Protein AF-A0A7X9H931-F1 (afdb_monomer_lite)

Foldseek 3Di:
DVVVVVVVVVVLLVVLVQLVVQVVVLVVPDPPADFPDWDQFASSQWIWTAGPPQQKIWIDGRNFIDIDHLLFWAKKFKAWPNDTQDIAGAPPPPVHPPPPGDCPDPDDPPPPDDPDDDPPQPFTAFIKMWTAGHPDLPRIDIDTRDGCCVRNPDNGTHGPPDPNVVRSNVSNVVVRVVSNVSSVVSNVVVVVVVVPDDDDDDDLVVVLVVLVVCVVVVVDPPVRSVVVNVVSVVVPPPDDDDDDDDDPDDPDDPVLVVLVVCCVPVNLVVSLVVQCVNVVDDSVSSNVSSVVSD

Structure (mmCIF, N/CA/C/O backbone):
data_AF-A0A7X9H931-F1
#
_entry.id   AF-A0A7X9H931-F1
#
loop_
_atom_site.group_PDB
_atom_site.id
_atom_site.type_symbol
_atom_site.label_atom_id
_atom_site.label_alt_id
_atom_site.label_comp_id
_atom_site.label_asym_id
_atom_site.label_entity_id
_atom_site.label_seq_id
_atom_site.pdbx_PDB_ins_code
_atom_site.Cartn_x
_atom_site.Cartn_y
_atom_site.Cartn_z
_atom_site.occupancy
_atom_site.B_iso_or_equiv
_atom_site.auth_seq_id
_atom_site.auth_comp_id
_atom_site.auth_asym_id
_atom_site.auth_atom_id
_atom_site.pdbx_PDB_model_num
ATOM 1 N N . MET A 1 1 ? 27.235 -4.192 -27.297 1.00 61.81 1 MET A N 1
ATOM 2 C CA . MET A 1 1 ? 26.753 -3.794 -25.953 1.00 61.81 1 MET A CA 1
ATOM 3 C C . MET A 1 1 ? 25.833 -2.573 -26.006 1.00 61.81 1 MET A C 1
ATOM 5 O O . MET A 1 1 ? 24.708 -2.683 -25.549 1.00 61.81 1 MET A O 1
ATOM 9 N N . VAL A 1 2 ? 26.238 -1.461 -26.635 1.00 60.84 2 VAL A N 1
ATOM 10 C CA . VAL A 1 2 ? 25.425 -0.223 -26.725 1.00 60.84 2 VAL A CA 1
ATOM 11 C C . VAL A 1 2 ? 24.056 -0.435 -27.395 1.00 60.84 2 VAL A C 1
ATOM 13 O O . VAL A 1 2 ? 23.046 -0.007 -26.853 1.00 60.84 2 VAL A O 1
ATOM 16 N N . ILE A 1 3 ? 23.990 -1.181 -28.505 1.00 56.72 3 ILE A N 1
ATOM 17 C CA . ILE A 1 3 ? 22.720 -1.479 -29.202 1.00 56.72 3 ILE A CA 1
ATOM 18 C C . ILE A 1 3 ? 21.747 -2.274 -28.309 1.00 56.72 3 ILE A C 1
ATOM 20 O O . ILE A 1 3 ? 20.559 -1.979 -28.283 1.00 56.72 3 ILE A O 1
ATOM 24 N N . ALA A 1 4 ? 22.243 -3.237 -27.524 1.00 55.12 4 ALA A N 1
ATOM 25 C CA . ALA A 1 4 ? 21.410 -4.030 -26.616 1.00 55.12 4 ALA A CA 1
ATOM 26 C C . ALA A 1 4 ? 20.847 -3.189 -25.453 1.00 55.12 4 ALA A C 1
ATOM 28 O O . ALA A 1 4 ? 19.701 -3.384 -25.050 1.00 55.12 4 ALA A O 1
ATOM 29 N N . ILE A 1 5 ? 21.620 -2.212 -24.963 1.00 61.03 5 ILE A N 1
ATOM 30 C CA . ILE A 1 5 ? 21.163 -1.254 -23.946 1.00 61.03 5 ILE A CA 1
ATOM 31 C C . ILE A 1 5 ? 20.080 -0.344 -24.539 1.00 61.03 5 ILE A C 1
ATOM 33 O O . ILE A 1 5 ? 19.021 -0.195 -23.938 1.00 61.03 5 ILE A O 1
ATOM 37 N N . ILE A 1 6 ? 20.292 0.185 -25.749 1.00 56.94 6 ILE A N 1
ATOM 38 C CA . ILE A 1 6 ? 19.315 1.038 -26.445 1.00 56.94 6 ILE A CA 1
ATOM 39 C C . ILE A 1 6 ? 17.992 0.290 -26.678 1.00 56.94 6 ILE A C 1
ATOM 41 O O . ILE A 1 6 ? 16.929 0.827 -26.380 1.00 56.94 6 ILE A O 1
ATOM 45 N N . LEU A 1 7 ? 18.039 -0.964 -27.141 1.00 52.44 7 LEU A N 1
ATOM 46 C CA . LEU A 1 7 ? 16.833 -1.780 -27.341 1.00 52.44 7 LEU A CA 1
ATOM 47 C C . LEU A 1 7 ? 16.083 -2.051 -26.026 1.00 52.44 7 LEU A C 1
ATOM 49 O O . LEU A 1 7 ? 14.854 -2.000 -25.999 1.00 52.44 7 LEU A O 1
ATOM 53 N N . THR A 1 8 ? 16.810 -2.290 -24.930 1.00 61.81 8 THR A N 1
ATOM 54 C CA . THR A 1 8 ? 16.211 -2.486 -23.596 1.00 61.81 8 THR A CA 1
ATOM 55 C C . THR A 1 8 ? 15.512 -1.220 -23.099 1.00 61.81 8 THR A C 1
ATOM 57 O O . THR A 1 8 ? 14.385 -1.296 -22.611 1.00 61.81 8 THR A O 1
ATOM 60 N N . VAL A 1 9 ? 16.143 -0.053 -23.271 1.00 64.94 9 VAL A N 1
ATOM 61 C CA . VAL A 1 9 ? 15.562 1.245 -22.890 1.00 64.94 9 VAL A CA 1
ATOM 62 C C . VAL A 1 9 ? 14.284 1.522 -23.688 1.00 64.94 9 VAL A C 1
ATOM 64 O O . VAL A 1 9 ? 13.239 1.770 -23.090 1.00 64.94 9 VAL A O 1
ATOM 67 N N . ILE A 1 10 ? 14.319 1.356 -25.017 1.00 66.75 10 ILE A N 1
ATOM 68 C CA . ILE A 1 10 ? 13.147 1.554 -25.889 1.00 66.75 10 ILE A CA 1
ATOM 69 C C . ILE A 1 10 ? 11.991 0.618 -25.496 1.00 66.75 10 ILE A C 1
ATOM 71 O O . ILE A 1 10 ? 10.830 1.033 -25.469 1.00 66.75 10 ILE A O 1
ATOM 75 N N . SER A 1 11 ? 12.284 -0.644 -25.159 1.00 71.38 11 SER A N 1
ATOM 76 C CA . SER A 1 11 ? 11.247 -1.585 -24.724 1.00 71.38 11 SER A CA 1
ATOM 77 C C . SER A 1 11 ? 10.601 -1.183 -23.395 1.00 71.38 11 SER A C 1
ATOM 79 O O . SER A 1 11 ? 9.406 -1.433 -23.220 1.00 71.38 11 SER A O 1
ATOM 81 N N . ASN A 1 12 ? 11.358 -0.604 -22.461 1.00 73.06 12 ASN A N 1
ATOM 82 C CA . ASN A 1 12 ? 10.834 -0.182 -21.162 1.00 73.06 12 ASN A CA 1
ATOM 83 C C . ASN A 1 12 ? 9.959 1.071 -21.279 1.00 73.06 12 ASN A C 1
ATOM 85 O O . ASN A 1 12 ? 8.885 1.110 -20.672 1.00 73.06 12 ASN A O 1
ATOM 89 N N . ASP A 1 13 ? 10.352 2.033 -22.118 1.00 80.06 13 ASP A N 1
ATOM 90 C CA . ASP A 1 13 ? 9.552 3.232 -22.396 1.00 80.06 13 ASP A CA 1
ATOM 91 C C . ASP A 1 13 ? 8.224 2.880 -23.072 1.00 80.06 13 ASP A C 1
ATOM 93 O O . ASP A 1 13 ? 7.167 3.369 -22.664 1.00 80.06 13 ASP A O 1
ATOM 97 N N . LYS A 1 14 ? 8.243 1.952 -24.040 1.00 81.06 14 LYS A N 1
ATOM 98 C CA . LYS A 1 14 ? 7.011 1.458 -24.672 1.00 81.06 14 LYS A CA 1
ATOM 99 C C . LYS A 1 14 ? 6.067 0.830 -23.642 1.00 81.06 14 LYS A C 1
ATOM 101 O O . LYS A 1 14 ? 4.906 1.219 -23.560 1.00 81.06 14 LYS A O 1
ATOM 106 N N . LYS A 1 15 ? 6.578 -0.076 -22.798 1.00 82.00 15 LYS A N 1
ATOM 107 C CA . LYS A 1 15 ? 5.789 -0.708 -21.726 1.00 82.00 15 LYS A CA 1
ATOM 108 C C . LYS A 1 15 ? 5.259 0.312 -20.723 1.00 82.00 15 LYS A C 1
ATOM 110 O O . LYS A 1 15 ? 4.185 0.124 -20.163 1.00 82.00 15 LYS A O 1
ATOM 115 N N . LYS A 1 16 ? 6.024 1.363 -20.411 1.00 84.81 16 LYS A N 1
ATOM 116 C CA . LYS A 1 16 ? 5.590 2.454 -19.520 1.00 84.81 16 LYS A CA 1
ATOM 117 C C . LYS A 1 16 ? 4.401 3.211 -20.095 1.00 84.81 16 LYS A C 1
ATOM 119 O O . LYS A 1 16 ? 3.443 3.447 -19.363 1.00 84.81 16 LYS A O 1
ATOM 124 N N . LYS A 1 17 ? 4.438 3.505 -21.393 1.00 85.88 17 LYS A N 1
ATOM 125 C CA . LYS A 1 17 ? 3.336 4.155 -22.100 1.00 85.88 17 LYS A CA 1
ATOM 126 C C . LYS A 1 17 ? 2.085 3.273 -22.163 1.00 85.88 17 LYS A C 1
ATOM 128 O O . LYS A 1 17 ? 1.010 3.732 -21.806 1.00 85.88 17 LYS A O 1
ATOM 133 N N . GLU A 1 18 ? 2.235 1.993 -22.512 1.00 85.88 18 GLU A N 1
ATOM 134 C CA . GLU A 1 18 ? 1.119 1.028 -22.543 1.00 85.88 18 GLU A CA 1
ATOM 135 C C . GLU A 1 18 ? 0.416 0.923 -21.174 1.00 85.88 18 GLU A C 1
ATOM 137 O O . GLU A 1 18 ? -0.810 0.877 -21.093 1.00 85.88 18 GLU A O 1
ATOM 142 N N . ARG A 1 19 ? 1.181 0.939 -20.073 1.00 86.56 19 ARG A N 1
ATOM 143 C CA . ARG A 1 19 ? 0.620 0.934 -18.711 1.00 86.56 19 ARG A CA 1
ATOM 144 C C . ARG A 1 19 ? -0.103 2.229 -18.361 1.00 86.56 19 ARG A C 1
ATOM 146 O O . ARG A 1 19 ? -1.151 2.184 -17.727 1.00 86.56 19 ARG A O 1
ATOM 153 N N . GLU A 1 20 ? 0.449 3.367 -18.769 1.00 86.56 20 GLU A N 1
ATOM 154 C CA . GLU A 1 20 ? -0.173 4.676 -18.570 1.00 86.56 20 GLU A CA 1
ATOM 155 C C . GLU A 1 20 ? -1.525 4.779 -19.279 1.00 86.56 20 GLU A C 1
ATOM 157 O O . GLU A 1 20 ? -2.503 5.233 -18.684 1.00 86.56 20 GLU A O 1
ATOM 162 N N . GLU A 1 21 ? -1.594 4.295 -20.520 1.00 86.50 21 GLU A N 1
ATOM 163 C CA . GLU A 1 21 ? -2.829 4.220 -21.303 1.00 86.50 21 GLU A CA 1
ATOM 164 C C . GLU A 1 21 ? -3.850 3.294 -20.626 1.00 86.50 21 GLU A C 1
ATOM 166 O O . GLU A 1 21 ? -4.987 3.707 -20.393 1.00 86.50 21 GLU A O 1
ATOM 171 N N . ALA A 1 22 ? -3.437 2.086 -20.219 1.00 84.00 22 ALA A N 1
ATOM 172 C CA . ALA A 1 22 ? -4.309 1.138 -19.521 1.00 84.00 22 ALA A CA 1
ATOM 173 C C . ALA A 1 22 ? -4.870 1.711 -18.207 1.00 84.00 22 ALA A C 1
ATOM 175 O O . ALA A 1 22 ? -6.066 1.616 -17.938 1.00 84.00 22 ALA A O 1
ATOM 176 N N . MET A 1 23 ? -4.028 2.360 -17.402 1.00 85.81 23 MET A N 1
ATOM 177 C CA . MET A 1 23 ? -4.459 2.968 -16.141 1.00 85.81 23 MET A CA 1
ATOM 178 C C . MET A 1 23 ? -5.360 4.184 -16.359 1.00 85.81 23 MET A C 1
ATOM 180 O O . MET A 1 23 ? -6.280 4.401 -15.573 1.00 85.81 23 MET A O 1
ATOM 184 N N . SER A 1 24 ? -5.132 4.966 -17.417 1.00 83.31 24 SER A N 1
ATOM 185 C CA . SER A 1 24 ? -6.003 6.097 -17.765 1.00 83.31 24 SER A CA 1
ATOM 186 C C . SER A 1 24 ? -7.398 5.610 -18.157 1.00 83.31 24 SER A C 1
ATOM 188 O O . SER A 1 24 ? -8.383 6.086 -17.599 1.00 83.31 24 SER A O 1
ATOM 190 N N . GLN A 1 25 ? -7.476 4.576 -19.002 1.00 83.38 25 GLN A N 1
ATOM 191 C CA . GLN A 1 25 ? -8.740 3.920 -19.352 1.00 83.38 25 GLN A CA 1
ATOM 192 C C . GLN A 1 25 ? -9.441 3.344 -18.117 1.00 83.38 25 GLN A C 1
ATOM 194 O O . GLN A 1 25 ? -10.643 3.526 -17.938 1.00 83.38 25 GLN A O 1
ATOM 199 N N . ALA A 1 26 ? -8.699 2.686 -17.220 1.00 82.94 26 ALA A N 1
ATOM 200 C CA . ALA A 1 26 ? -9.271 2.136 -15.995 1.00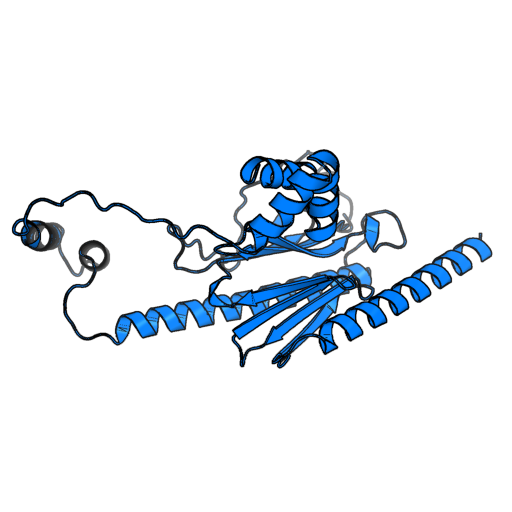 82.94 26 ALA A CA 1
ATOM 201 C C . ALA A 1 26 ? -9.918 3.223 -15.118 1.00 82.94 26 ALA A C 1
ATOM 203 O O . ALA A 1 26 ? -10.977 2.966 -14.544 1.00 82.94 26 ALA A O 1
ATOM 204 N N . ILE A 1 27 ? -9.331 4.426 -15.055 1.00 78.31 27 ILE A N 1
ATOM 205 C CA . ILE A 1 27 ? -9.863 5.560 -14.284 1.00 78.31 27 ILE A CA 1
ATOM 206 C C . ILE A 1 27 ? -11.155 6.116 -14.892 1.00 78.31 27 ILE A C 1
ATOM 208 O O . ILE A 1 27 ? -12.104 6.369 -14.155 1.00 78.31 27 ILE A O 1
ATOM 212 N N . GLU A 1 28 ? -11.220 6.271 -16.216 1.00 79.25 28 GLU A N 1
ATOM 213 C CA . GLU A 1 28 ? -12.405 6.806 -16.913 1.00 79.25 28 GLU A CA 1
ATOM 214 C C . GLU A 1 28 ? -13.657 5.936 -16.720 1.00 79.25 28 GLU A C 1
ATOM 216 O O . GLU A 1 28 ? -14.780 6.428 -16.786 1.00 79.25 28 GLU A O 1
ATOM 221 N N . THR A 1 29 ? -13.474 4.643 -16.436 1.00 80.38 29 THR A N 1
ATOM 222 C CA . THR A 1 29 ? -14.581 3.696 -16.214 1.00 80.38 29 THR A CA 1
ATOM 223 C C . THR A 1 29 ? -15.147 3.700 -14.795 1.00 80.38 29 THR A C 1
ATOM 225 O O . THR A 1 29 ? -15.994 2.859 -14.491 1.00 80.38 29 THR A O 1
ATOM 228 N N . ILE A 1 30 ? -14.669 4.569 -13.900 1.00 78.88 30 ILE A N 1
ATOM 229 C CA . ILE A 1 30 ? -15.125 4.598 -12.507 1.00 78.88 30 ILE A CA 1
ATOM 230 C C . ILE A 1 30 ? -16.230 5.651 -12.371 1.00 78.88 30 ILE A C 1
ATOM 232 O O . ILE A 1 30 ? -15.923 6.845 -12.358 1.00 78.88 30 ILE A O 1
ATOM 236 N N . PRO A 1 31 ? -17.507 5.245 -12.256 1.00 74.25 31 PRO A N 1
ATOM 237 C CA . PRO A 1 31 ? -18.573 6.188 -11.960 1.00 74.25 31 PRO A CA 1
ATOM 238 C C . PRO A 1 31 ? -18.393 6.751 -10.545 1.00 74.25 31 PRO A C 1
ATOM 240 O O . PRO A 1 31 ? -17.995 6.034 -9.621 1.00 74.25 31 PRO A O 1
ATOM 243 N N . ASP A 1 32 ? -18.711 8.034 -10.387 1.00 79.00 32 ASP A N 1
ATOM 244 C CA . ASP A 1 32 ? -18.813 8.708 -9.090 1.00 79.00 32 ASP A CA 1
ATOM 245 C C . ASP A 1 32 ? -17.528 8.637 -8.239 1.00 79.00 32 ASP A C 1
ATOM 247 O O . ASP A 1 32 ? -17.574 8.348 -7.044 1.00 79.00 32 ASP A O 1
ATOM 251 N N . PHE A 1 33 ? -16.358 8.857 -8.853 1.00 79.25 33 PHE A N 1
ATOM 252 C CA . PHE A 1 33 ? -15.076 8.943 -8.145 1.00 79.25 33 PHE A CA 1
ATOM 253 C C . PHE A 1 33 ? -14.426 10.319 -8.310 1.00 79.25 33 PHE A C 1
ATOM 255 O O . PHE A 1 33 ? -14.040 10.714 -9.412 1.00 79.25 33 PHE A O 1
ATOM 262 N N . THR A 1 34 ? -14.245 11.015 -7.188 1.00 84.81 34 THR A N 1
ATOM 263 C CA . THR A 1 34 ? -13.629 12.343 -7.107 1.00 84.81 34 THR A CA 1
ATOM 264 C C . THR A 1 34 ? -12.240 12.221 -6.461 1.00 84.81 34 THR A C 1
ATOM 266 O O . THR A 1 34 ? -12.118 12.271 -5.232 1.00 84.81 34 THR A O 1
ATOM 269 N N . PRO A 1 35 ? -11.150 12.050 -7.242 1.00 84.62 35 PRO A N 1
ATOM 270 C CA . PRO A 1 35 ? -9.818 11.861 -6.677 1.00 84.62 35 PRO A CA 1
ATOM 271 C C . PRO A 1 35 ? -9.387 13.086 -5.866 1.00 84.62 35 PRO A C 1
ATOM 273 O O . PRO A 1 35 ? -9.126 14.157 -6.410 1.00 84.62 35 PRO A O 1
ATOM 276 N N . THR A 1 36 ? -9.250 12.907 -4.556 1.00 89.19 36 THR A N 1
ATOM 277 C CA . THR A 1 36 ? -8.675 13.902 -3.644 1.00 89.19 36 THR A CA 1
ATOM 278 C C . THR A 1 36 ? -7.153 13.792 -3.587 1.00 89.19 36 THR A C 1
ATOM 280 O O . THR A 1 36 ? -6.448 14.796 -3.524 1.00 89.19 36 THR A O 1
ATOM 283 N N . MET A 1 37 ? -6.628 12.568 -3.648 1.00 91.06 37 MET A N 1
ATOM 284 C CA . MET A 1 37 ? -5.204 12.297 -3.822 1.00 91.06 37 MET A CA 1
ATOM 285 C C . MET A 1 37 ? -5.029 11.234 -4.899 1.00 91.06 37 MET A C 1
ATOM 287 O O . MET A 1 37 ? -5.789 10.272 -4.946 1.00 91.06 37 MET A O 1
ATOM 291 N N . LYS A 1 38 ? -3.994 11.381 -5.730 1.00 93.25 38 LYS A N 1
ATOM 292 C CA . LYS A 1 38 ? -3.564 10.377 -6.705 1.00 93.25 38 LYS A CA 1
ATOM 293 C C . LYS A 1 38 ? -2.046 10.210 -6.640 1.00 93.25 38 LYS A C 1
ATOM 295 O O . LYS A 1 38 ? -1.305 11.193 -6.640 1.00 93.25 38 LYS A O 1
ATOM 300 N N . ILE A 1 39 ? -1.597 8.963 -6.584 1.00 94.88 39 ILE A N 1
ATOM 301 C CA . ILE A 1 39 ? -0.195 8.549 -6.634 1.00 94.88 39 ILE A CA 1
ATOM 302 C C . ILE A 1 39 ? -0.056 7.582 -7.803 1.00 94.88 39 ILE A C 1
ATOM 304 O O . ILE A 1 39 ? -0.736 6.558 -7.850 1.00 94.88 39 ILE A O 1
ATOM 308 N N . THR A 1 40 ? 0.833 7.909 -8.736 1.00 94.69 40 THR A N 1
ATOM 309 C CA . THR A 1 40 ? 1.237 7.011 -9.818 1.00 94.69 40 THR A CA 1
ATOM 310 C C . THR A 1 40 ? 2.591 6.426 -9.455 1.00 94.69 40 THR A C 1
ATOM 312 O O . THR A 1 40 ? 3.565 7.164 -9.317 1.00 94.69 40 THR A O 1
ATOM 315 N N . GLY A 1 41 ? 2.632 5.110 -9.276 1.00 92.75 41 GLY A N 1
ATOM 316 C CA . GLY A 1 41 ? 3.824 4.406 -8.828 1.00 92.75 41 GLY A CA 1
ATOM 317 C C . GLY A 1 41 ? 4.958 4.407 -9.843 1.00 92.75 41 GLY A C 1
ATOM 318 O O . GLY A 1 41 ? 4.771 4.739 -11.016 1.00 92.75 41 GLY A O 1
ATOM 319 N N . VAL A 1 42 ? 6.126 3.951 -9.389 1.00 92.00 42 VAL A N 1
ATOM 320 C CA . VAL A 1 42 ? 7.330 3.751 -10.207 1.00 92.00 42 VAL A CA 1
ATOM 321 C C . VAL A 1 42 ? 6.988 3.108 -11.553 1.00 92.00 42 VAL A C 1
ATOM 323 O O . VAL A 1 42 ? 6.260 2.115 -11.637 1.00 92.00 42 VAL A O 1
ATOM 326 N N . ASP A 1 43 ? 7.501 3.719 -12.620 1.00 89.31 43 ASP A N 1
ATOM 327 C CA . ASP A 1 43 ? 7.252 3.356 -14.013 1.00 89.31 43 ASP A CA 1
ATOM 328 C C . ASP A 1 43 ? 5.774 3.287 -14.434 1.00 89.31 43 ASP A C 1
ATOM 330 O O . ASP A 1 43 ? 5.490 2.648 -15.436 1.00 89.31 43 ASP A O 1
ATOM 334 N N . ASN A 1 44 ? 4.822 3.896 -13.730 1.00 90.75 44 ASN A N 1
ATOM 335 C CA . ASN A 1 44 ? 3.384 3.715 -13.976 1.00 90.75 44 ASN A CA 1
ATOM 336 C C . ASN A 1 44 ? 2.943 2.253 -13.764 1.00 90.75 44 ASN A C 1
ATOM 338 O O . ASN A 1 44 ? 2.221 1.684 -14.572 1.00 90.75 44 ASN A O 1
ATOM 342 N N . ARG A 1 45 ? 3.437 1.575 -12.719 1.00 89.88 45 ARG A N 1
ATOM 343 C CA . ARG A 1 45 ? 3.006 0.192 -12.407 1.00 89.88 45 ARG A CA 1
ATOM 344 C C . ARG A 1 45 ? 1.689 0.105 -11.670 1.00 89.88 45 ARG A C 1
ATOM 346 O O . ARG A 1 45 ? 1.022 -0.919 -11.759 1.00 89.88 45 ARG A O 1
ATOM 353 N N . PHE A 1 46 ? 1.343 1.155 -10.941 1.00 94.25 46 PHE A N 1
ATOM 354 C CA . PHE A 1 46 ? 0.071 1.234 -10.257 1.00 94.25 46 PHE A CA 1
ATOM 355 C C . PHE A 1 46 ? -0.415 2.677 -10.158 1.00 94.25 46 PHE A C 1
ATOM 357 O O . PHE A 1 46 ? 0.372 3.625 -10.243 1.00 94.25 46 PHE A O 1
ATOM 364 N N . THR A 1 47 ? -1.712 2.842 -9.930 1.00 95.06 47 THR A N 1
ATOM 365 C CA . THR A 1 47 ? -2.285 4.069 -9.378 1.00 95.06 47 THR A CA 1
ATOM 366 C C . THR A 1 47 ? -2.944 3.741 -8.051 1.00 95.06 47 THR A C 1
ATOM 368 O O . THR A 1 47 ? -3.738 2.811 -7.962 1.00 95.06 47 THR A O 1
ATOM 371 N N . PHE A 1 48 ? -2.615 4.519 -7.027 1.00 96.31 48 PHE A N 1
ATOM 372 C CA . PHE A 1 48 ? -3.367 4.571 -5.784 1.00 96.31 48 PHE A CA 1
ATOM 373 C C . PHE A 1 48 ? -4.048 5.930 -5.709 1.00 96.31 48 PHE A C 1
ATOM 375 O O . PHE A 1 48 ? -3.396 6.958 -5.906 1.00 96.31 48 PHE A O 1
ATOM 382 N N . ALA A 1 49 ? -5.344 5.956 -5.439 1.00 95.12 49 ALA A N 1
ATOM 383 C CA . ALA A 1 49 ? -6.056 7.205 -5.246 1.00 95.12 49 ALA A CA 1
ATOM 384 C C . ALA A 1 49 ? -7.070 7.101 -4.113 1.00 95.12 49 ALA A C 1
ATOM 386 O O . ALA A 1 49 ? -7.515 6.016 -3.741 1.00 95.12 49 ALA A O 1
ATOM 387 N N . THR A 1 50 ? -7.410 8.252 -3.554 1.00 95.38 50 THR A N 1
ATOM 388 C CA . THR A 1 50 ? -8.381 8.378 -2.472 1.00 95.38 50 THR A CA 1
ATOM 389 C C . THR A 1 50 ? -9.464 9.354 -2.885 1.00 95.38 50 THR A C 1
ATOM 391 O O . THR A 1 50 ? -9.181 10.347 -3.555 1.00 95.38 50 THR A O 1
ATOM 394 N N . ASP A 1 51 ? -10.684 9.095 -2.450 1.00 93.88 51 ASP A N 1
ATOM 395 C CA . ASP A 1 51 ? -11.850 9.941 -2.645 1.00 93.88 51 ASP A CA 1
ATOM 396 C C . ASP A 1 51 ? -12.458 10.216 -1.274 1.00 93.88 51 ASP A C 1
ATOM 398 O O . ASP A 1 51 ? -13.048 9.338 -0.641 1.00 93.88 51 ASP A O 1
ATOM 402 N N . ASN A 1 52 ? -12.252 11.440 -0.788 1.00 92.31 52 ASN A N 1
ATOM 403 C CA . ASN A 1 52 ? -12.743 11.863 0.517 1.00 92.31 52 ASN A CA 1
ATOM 404 C C . ASN A 1 52 ? -14.238 12.196 0.510 1.00 92.31 52 ASN A C 1
ATOM 406 O O . ASN A 1 52 ? -14.843 12.192 1.580 1.00 92.31 52 ASN A O 1
ATOM 410 N N . GLU A 1 53 ? -14.814 12.490 -0.657 1.00 90.06 53 GLU A N 1
ATOM 411 C CA . GLU A 1 53 ? -16.235 12.800 -0.808 1.00 90.06 53 GLU A CA 1
ATOM 412 C C . GLU A 1 53 ? -17.066 11.526 -0.636 1.00 90.06 53 GLU A C 1
ATOM 414 O O . GLU A 1 53 ? -17.982 11.486 0.185 1.00 90.06 53 GLU A O 1
ATOM 419 N N . HIS A 1 54 ? -16.662 10.451 -1.314 1.00 92.00 54 HIS A N 1
ATOM 420 C CA . HIS A 1 54 ? -17.322 9.146 -1.244 1.00 92.00 54 HIS A CA 1
ATOM 421 C C . HIS A 1 54 ? -16.685 8.185 -0.229 1.00 92.00 54 HIS A C 1
ATOM 423 O O . HIS A 1 54 ? -17.178 7.075 -0.057 1.00 92.00 54 HIS A O 1
ATOM 429 N N . GLN A 1 55 ? -15.604 8.592 0.444 1.00 94.12 55 GLN A N 1
ATOM 430 C CA . GLN A 1 55 ? -14.874 7.814 1.457 1.00 94.12 55 GLN A CA 1
ATOM 431 C C . GLN A 1 55 ? -14.375 6.451 0.958 1.00 94.12 55 GLN A C 1
ATOM 433 O O . GLN A 1 55 ? -14.573 5.415 1.601 1.00 94.12 55 GLN A O 1
ATOM 438 N N . ARG A 1 56 ? -13.708 6.448 -0.199 1.00 93.19 56 ARG A N 1
ATOM 439 C CA . ARG A 1 56 ? -13.182 5.235 -0.840 1.00 93.19 56 ARG A CA 1
ATOM 440 C C . ARG A 1 56 ? -11.728 5.395 -1.254 1.00 93.19 56 ARG A C 1
ATOM 442 O O . ARG A 1 56 ? -11.288 6.475 -1.641 1.00 93.19 56 ARG A O 1
ATOM 449 N N . ILE A 1 57 ? -10.977 4.304 -1.199 1.00 94.81 57 ILE A N 1
ATOM 450 C CA . ILE A 1 57 ? -9.682 4.179 -1.868 1.00 94.81 57 ILE A CA 1
ATOM 451 C C . ILE A 1 57 ? -9.846 3.370 -3.147 1.00 94.81 57 ILE A C 1
ATOM 453 O O . ILE A 1 57 ? -10.719 2.507 -3.247 1.00 94.81 57 ILE A O 1
ATOM 457 N N . ILE A 1 58 ? -8.954 3.614 -4.097 1.00 93.56 58 ILE A N 1
ATOM 458 C CA . ILE A 1 58 ? -8.804 2.789 -5.283 1.00 93.56 58 ILE A CA 1
ATOM 459 C C . ILE A 1 58 ? -7.343 2.423 -5.505 1.00 93.56 58 ILE A C 1
ATOM 461 O O . ILE A 1 58 ? -6.436 3.245 -5.355 1.00 93.56 58 ILE A O 1
ATOM 465 N N . TYR A 1 59 ? -7.139 1.175 -5.903 1.00 94.25 59 TYR A N 1
ATOM 466 C CA . TYR A 1 59 ? -5.871 0.644 -6.359 1.00 94.25 59 TYR A CA 1
ATOM 467 C C . TYR A 1 59 ? -6.028 0.066 -7.767 1.00 94.25 59 TYR A C 1
ATOM 469 O O . TYR A 1 59 ? -6.924 -0.740 -8.013 1.00 94.25 59 TYR A O 1
ATOM 477 N N . ILE A 1 60 ? -5.172 0.495 -8.692 1.00 91.56 60 ILE A N 1
ATOM 478 C CA . ILE A 1 60 ? -5.218 0.120 -10.109 1.00 91.56 60 ILE A CA 1
ATOM 479 C C . ILE A 1 60 ? -3.860 -0.426 -10.534 1.00 91.56 60 ILE A C 1
ATOM 481 O O . ILE A 1 60 ? -2.843 0.222 -10.285 1.00 91.56 60 ILE A O 1
ATOM 485 N N . VAL A 1 61 ? -3.850 -1.563 -11.231 1.00 89.62 61 VAL A N 1
ATOM 486 C CA . VAL A 1 61 ? -2.669 -2.154 -11.884 1.00 89.62 61 VAL A CA 1
ATOM 487 C C . VAL A 1 61 ? -3.061 -2.590 -13.291 1.00 89.62 61 VAL A C 1
ATOM 489 O O . VAL A 1 61 ? -3.863 -3.507 -13.470 1.00 89.62 61 VAL A O 1
ATOM 492 N N . GLY A 1 62 ? -2.503 -1.930 -14.309 1.00 85.12 62 GLY A N 1
ATOM 493 C CA . GLY A 1 62 ? -2.952 -2.126 -15.690 1.00 85.12 62 GLY A CA 1
ATOM 494 C C . GLY A 1 62 ? -4.438 -1.778 -15.829 1.00 85.12 62 GLY A C 1
ATOM 495 O O . GLY A 1 62 ? -4.823 -0.649 -15.541 1.00 85.12 62 GLY A O 1
ATOM 496 N N . LEU A 1 63 ? -5.258 -2.750 -16.241 1.00 79.44 63 LEU A N 1
ATOM 497 C CA . LEU A 1 63 ? -6.720 -2.612 -16.354 1.00 79.44 63 LEU A CA 1
ATOM 498 C C . LEU A 1 63 ? -7.485 -3.080 -15.104 1.00 79.44 63 LEU A C 1
ATOM 500 O O . LEU A 1 63 ? -8.692 -2.857 -14.999 1.00 79.44 63 LEU A O 1
ATOM 504 N N . HIS A 1 64 ? -6.809 -3.732 -14.157 1.00 84.12 64 HIS A N 1
ATOM 505 C CA . HIS A 1 64 ? -7.445 -4.249 -12.949 1.00 84.12 64 HIS A CA 1
ATOM 506 C C . HIS A 1 64 ? -7.592 -3.136 -11.917 1.00 84.12 64 HIS A C 1
ATOM 508 O O . HIS A 1 64 ? -6.629 -2.425 -11.625 1.00 84.12 64 HIS A O 1
ATOM 514 N N . LYS A 1 65 ? -8.792 -3.011 -11.343 1.00 87.75 65 LYS A N 1
ATOM 515 C CA . LYS A 1 65 ? -9.126 -2.023 -10.314 1.00 87.75 65 LYS A CA 1
ATOM 516 C C . LYS A 1 65 ? -9.730 -2.696 -9.088 1.00 87.75 65 LYS A C 1
ATOM 518 O O . LYS A 1 65 ? -10.549 -3.600 -9.216 1.00 87.75 65 LYS A O 1
ATOM 523 N N . GLN A 1 66 ? -9.345 -2.218 -7.913 1.00 90.12 66 GLN A N 1
ATOM 524 C CA . GLN A 1 66 ? -9.889 -2.632 -6.625 1.00 90.12 66 GLN A CA 1
ATOM 525 C C . GLN A 1 66 ? -10.310 -1.388 -5.846 1.00 90.12 66 GLN A C 1
ATOM 527 O O . GLN A 1 66 ? -9.523 -0.448 -5.726 1.00 90.12 66 GLN A O 1
ATOM 532 N N . ILE A 1 67 ? -11.545 -1.372 -5.346 1.00 91.38 67 ILE A N 1
ATOM 533 C CA . ILE A 1 67 ? -12.146 -0.232 -4.644 1.00 91.38 67 ILE A CA 1
ATOM 534 C C . ILE A 1 67 ? -12.544 -0.692 -3.246 1.00 91.38 67 ILE A C 1
ATOM 536 O O . ILE A 1 67 ? -13.208 -1.716 -3.107 1.00 91.38 67 ILE A O 1
ATOM 540 N N . PHE A 1 68 ? -12.163 0.074 -2.226 1.00 92.25 68 PHE A N 1
ATOM 541 C CA . PHE A 1 68 ? -12.469 -0.240 -0.828 1.00 92.25 68 PHE A CA 1
ATOM 542 C C . PHE A 1 68 ? -12.981 0.994 -0.099 1.00 92.25 68 PHE A C 1
ATOM 544 O O . PHE A 1 68 ? -12.478 2.097 -0.326 1.00 92.25 68 PHE A O 1
ATOM 551 N N . ASN A 1 69 ? -13.952 0.823 0.798 1.00 93.88 69 ASN A N 1
ATOM 552 C CA . ASN A 1 69 ? -14.408 1.922 1.644 1.00 93.88 69 ASN A CA 1
ATOM 553 C C . ASN A 1 69 ? -13.393 2.189 2.753 1.00 93.88 69 ASN A C 1
ATOM 555 O O . ASN A 1 69 ? -12.690 1.288 3.209 1.00 93.88 69 ASN A O 1
ATOM 559 N N . TYR A 1 70 ? -13.359 3.422 3.249 1.00 94.50 70 TYR A N 1
ATOM 560 C CA . TYR A 1 70 ? -12.515 3.785 4.387 1.00 94.50 70 TYR A CA 1
ATOM 561 C C . TYR A 1 70 ? -12.840 2.961 5.640 1.00 94.50 70 TYR A C 1
ATOM 563 O O . TYR A 1 70 ? -11.931 2.603 6.384 1.00 94.50 70 TYR A O 1
ATOM 571 N N . GLU A 1 71 ? -14.115 2.623 5.864 1.00 91.75 71 GLU A N 1
ATOM 572 C CA . GLU A 1 71 ? -14.545 1.826 7.023 1.00 91.75 71 GLU A CA 1
ATOM 573 C C . GLU A 1 71 ? -14.033 0.375 6.997 1.00 91.75 71 GLU A C 1
ATOM 575 O O . GLU A 1 71 ? -13.909 -0.246 8.059 1.00 91.75 71 GLU A O 1
ATOM 580 N N . ASP A 1 72 ? -13.689 -0.143 5.815 1.00 91.56 72 ASP A N 1
ATOM 581 C CA . ASP A 1 72 ? -13.175 -1.502 5.644 1.00 91.56 72 ASP A CA 1
ATOM 582 C C . ASP A 1 72 ? -11.675 -1.601 5.957 1.00 91.56 72 ASP A C 1
ATOM 584 O O . ASP A 1 72 ? -11.146 -2.701 6.109 1.00 91.56 72 ASP A O 1
ATOM 588 N N . ILE A 1 73 ? -10.971 -0.476 6.099 1.00 92.94 73 ILE A N 1
ATOM 589 C CA . ILE A 1 73 ? -9.528 -0.450 6.352 1.00 92.94 73 ILE A CA 1
ATOM 590 C C . ILE A 1 73 ? -9.257 -0.729 7.832 1.00 92.94 73 ILE A C 1
ATOM 592 O O . ILE A 1 73 ? -9.593 0.068 8.706 1.00 92.94 73 ILE A O 1
ATOM 596 N N . ILE A 1 74 ? -8.611 -1.862 8.117 1.00 89.94 74 ILE A N 1
ATOM 597 C CA . ILE A 1 74 ? -8.254 -2.288 9.477 1.00 89.94 74 ILE A CA 1
ATOM 598 C C . ILE A 1 74 ? -6.860 -1.793 9.855 1.00 89.94 74 ILE A C 1
ATOM 600 O O . ILE A 1 74 ? -6.650 -1.312 10.969 1.00 89.94 74 ILE A O 1
ATOM 604 N N . SER A 1 75 ? -5.882 -1.939 8.964 1.00 90.06 75 SER A N 1
ATOM 605 C CA . SER A 1 75 ? -4.511 -1.506 9.232 1.00 90.06 75 SER A CA 1
ATOM 606 C C . SER A 1 75 ? -3.725 -1.238 7.964 1.00 90.06 75 SER A C 1
ATOM 608 O O . SER A 1 75 ? -4.037 -1.780 6.907 1.00 90.06 75 SER A O 1
ATOM 610 N N . VAL A 1 76 ? -2.655 -0.463 8.103 1.00 93.94 76 VAL A N 1
ATOM 611 C CA . VAL A 1 76 ? -1.646 -0.234 7.072 1.00 93.94 76 VAL A CA 1
ATOM 612 C C . VAL A 1 76 ? -0.247 -0.459 7.647 1.00 93.94 76 VAL A C 1
ATOM 614 O O . VAL A 1 76 ? 0.041 -0.062 8.779 1.00 93.94 76 VAL A O 1
ATOM 617 N N . GLU A 1 77 ? 0.615 -1.110 6.871 1.00 91.31 77 GLU A N 1
ATOM 618 C CA . GLU A 1 77 ? 2.018 -1.376 7.186 1.00 91.31 77 GLU A CA 1
ATOM 619 C C . GLU A 1 77 ? 2.922 -0.901 6.042 1.00 91.31 77 GLU A C 1
ATOM 621 O O . GLU A 1 77 ? 2.702 -1.263 4.885 1.00 91.31 77 GLU A O 1
ATOM 626 N N . LEU A 1 78 ? 3.961 -0.134 6.375 1.00 90.25 78 LEU A N 1
ATOM 627 C CA . LEU A 1 78 ? 5.090 0.150 5.490 1.00 90.25 78 LEU A CA 1
ATOM 628 C C . LEU A 1 78 ? 6.156 -0.920 5.714 1.00 90.25 78 LEU A C 1
ATOM 630 O O . LEU A 1 78 ? 6.649 -1.068 6.833 1.00 90.25 78 LEU A O 1
ATOM 634 N N . ILE A 1 79 ? 6.524 -1.639 4.658 1.00 88.56 79 ILE A N 1
ATOM 635 C CA . ILE A 1 79 ? 7.482 -2.744 4.712 1.00 88.56 79 ILE A CA 1
ATOM 636 C C . ILE A 1 79 ? 8.661 -2.430 3.793 1.00 88.56 79 ILE A C 1
ATOM 638 O O . ILE A 1 79 ? 8.486 -2.245 2.589 1.00 88.56 79 ILE A O 1
ATOM 642 N N . GLU A 1 80 ? 9.864 -2.417 4.353 1.00 87.94 80 GLU A N 1
ATOM 643 C CA . GLU A 1 80 ? 11.126 -2.196 3.649 1.00 87.94 80 GLU A CA 1
ATOM 644 C C . GLU A 1 80 ? 12.035 -3.406 3.879 1.00 87.94 80 GLU A C 1
ATOM 646 O O . GLU A 1 80 ? 12.325 -3.771 5.017 1.00 87.94 80 GLU A O 1
ATOM 651 N N . ASP A 1 81 ? 12.429 -4.085 2.800 1.00 85.81 81 ASP A N 1
ATOM 652 C CA . ASP A 1 81 ? 13.277 -5.288 2.848 1.00 85.81 81 ASP A CA 1
ATOM 653 C C . ASP A 1 81 ? 12.773 -6.374 3.820 1.00 85.81 81 ASP A C 1
ATOM 655 O O . ASP A 1 81 ? 13.536 -7.003 4.550 1.00 85.81 81 ASP A O 1
ATOM 659 N N . ASN A 1 82 ? 11.454 -6.602 3.798 1.00 81.56 82 ASN A N 1
ATOM 660 C CA . ASN A 1 82 ? 10.694 -7.496 4.688 1.00 81.56 82 ASN A CA 1
ATOM 661 C C . ASN A 1 82 ? 10.639 -7.069 6.164 1.00 81.56 82 ASN A C 1
ATOM 663 O O . ASN A 1 82 ? 10.067 -7.789 6.980 1.00 81.56 82 ASN A O 1
ATOM 667 N N . ASN A 1 83 ? 11.165 -5.897 6.509 1.00 77.25 83 ASN A N 1
ATOM 668 C CA . ASN A 1 83 ? 11.032 -5.319 7.838 1.00 77.25 83 ASN A CA 1
ATOM 669 C C . ASN A 1 83 ? 9.864 -4.331 7.856 1.00 77.25 83 ASN A C 1
ATOM 671 O O . ASN A 1 83 ? 9.773 -3.446 7.007 1.00 77.25 83 ASN A O 1
ATOM 675 N N . VAL A 1 84 ? 8.974 -4.453 8.841 1.00 81.62 84 VAL A N 1
ATOM 676 C CA . VAL A 1 84 ? 7.905 -3.468 9.058 1.00 81.62 84 VAL A CA 1
ATOM 677 C C . VAL A 1 84 ? 8.526 -2.206 9.657 1.00 81.62 84 VAL A C 1
ATOM 679 O O . VAL A 1 84 ? 9.034 -2.236 10.775 1.00 81.62 84 VAL A O 1
ATOM 682 N N . MET A 1 85 ? 8.490 -1.105 8.912 1.00 80.44 85 MET A N 1
ATOM 683 C CA . MET A 1 85 ? 9.021 0.198 9.327 1.00 80.44 85 MET A CA 1
ATOM 684 C C . MET A 1 85 ? 7.981 1.026 10.079 1.00 80.44 85 MET A C 1
ATOM 686 O O . MET A 1 85 ? 8.306 1.711 11.046 1.00 80.44 85 MET A O 1
ATOM 690 N N . LEU A 1 86 ? 6.719 0.946 9.654 1.00 83.31 86 LEU A N 1
ATOM 691 C CA . LEU A 1 86 ? 5.599 1.657 10.267 1.00 83.31 86 LEU A CA 1
ATOM 692 C C . LEU A 1 86 ? 4.355 0.778 10.212 1.00 83.31 86 LEU A C 1
ATOM 694 O O . LEU A 1 86 ? 4.115 0.113 9.208 1.00 83.31 86 LEU A O 1
ATOM 698 N N . LYS A 1 87 ? 3.556 0.797 11.281 1.00 85.25 87 LYS A N 1
ATOM 699 C CA . LYS A 1 87 ? 2.264 0.113 11.343 1.00 85.25 87 LYS A CA 1
ATOM 700 C C . LYS A 1 87 ? 1.223 0.981 12.037 1.00 85.25 87 LYS A C 1
ATOM 702 O O . LYS A 1 87 ? 1.441 1.445 13.152 1.00 85.25 87 LYS A O 1
ATOM 707 N N . LYS A 1 88 ? 0.060 1.135 11.410 1.00 84.81 88 LYS A N 1
ATOM 708 C CA . LYS A 1 88 ? -1.124 1.770 11.998 1.00 84.81 88 LYS A CA 1
ATOM 709 C C . LYS A 1 88 ? -2.306 0.823 11.883 1.00 84.81 88 LYS A C 1
ATOM 711 O O . LYS A 1 88 ? -2.496 0.205 10.845 1.00 84.81 88 LYS A O 1
ATOM 716 N N . SER A 1 89 ? -3.110 0.715 12.934 1.00 85.00 89 SER A N 1
ATOM 717 C CA . SER A 1 89 ? -4.352 -0.061 12.926 1.00 85.00 89 SER A CA 1
ATOM 718 C C . SER A 1 89 ? -5.487 0.716 13.578 1.00 85.00 89 SER A C 1
ATOM 720 O O . SER A 1 89 ? -5.232 1.648 14.346 1.00 85.00 89 SER A O 1
ATOM 722 N N . THR A 1 90 ? -6.726 0.345 13.256 1.00 80.81 90 THR A N 1
ATOM 723 C CA . THR A 1 90 ? -7.912 0.882 13.924 1.00 80.81 90 THR A CA 1
ATOM 724 C C . THR A 1 90 ? -7.883 0.516 15.404 1.00 80.81 90 THR A C 1
ATOM 726 O O . THR A 1 90 ? -7.636 -0.644 15.748 1.00 80.81 90 THR A O 1
ATOM 729 N N . GLY A 1 91 ? -8.242 1.451 16.280 1.00 70.06 91 GLY A N 1
ATOM 730 C CA . GLY A 1 91 ? -8.357 1.214 17.724 1.00 70.06 91 GLY A CA 1
ATOM 731 C C . GLY A 1 91 ? -9.464 0.222 18.113 1.00 70.06 91 GLY A C 1
ATOM 732 O O . GLY A 1 91 ? -9.537 -0.196 19.262 1.00 70.06 91 GLY A O 1
ATOM 733 N N . ARG A 1 92 ? -10.320 -0.168 17.159 1.00 64.69 92 ARG A N 1
ATOM 734 C CA . ARG A 1 92 ? -11.439 -1.110 17.339 1.00 64.69 92 ARG A CA 1
ATOM 735 C C . ARG A 1 92 ? -11.027 -2.584 17.328 1.00 64.69 92 ARG A C 1
ATOM 737 O O . ARG A 1 92 ? -11.838 -3.441 17.670 1.00 64.69 92 ARG A O 1
ATOM 744 N N . THR A 1 93 ? -9.800 -2.902 16.928 1.00 58.22 93 THR A N 1
ATOM 745 C CA . THR A 1 93 ? -9.296 -4.277 16.993 1.00 58.22 93 THR A CA 1
ATOM 746 C C . THR A 1 93 ? -8.953 -4.608 18.446 1.00 58.22 93 THR A C 1
ATOM 748 O O . THR A 1 93 ? -8.220 -3.862 19.093 1.00 58.22 93 THR A O 1
ATOM 751 N N . ILE A 1 94 ? -9.491 -5.713 18.973 1.00 47.34 94 ILE A N 1
ATOM 752 C CA . ILE A 1 94 ? -9.206 -6.217 20.326 1.00 47.34 94 ILE A CA 1
ATOM 753 C C . ILE A 1 94 ? -7.686 -6.454 20.421 1.00 47.34 94 ILE A C 1
ATOM 755 O O . ILE A 1 94 ? -7.172 -7.392 19.821 1.00 47.34 94 ILE A O 1
ATOM 759 N N . GLY A 1 95 ? -6.961 -5.554 21.099 1.00 50.31 95 GLY A N 1
ATOM 760 C CA . GLY A 1 95 ? -5.490 -5.510 21.111 1.00 50.31 95 GLY A CA 1
ATOM 761 C C . GLY A 1 95 ? -4.852 -4.371 20.299 1.00 50.31 95 GLY A C 1
ATOM 762 O O . GLY A 1 95 ? -3.740 -4.547 19.811 1.00 50.31 95 GLY A O 1
ATOM 763 N N . GLY A 1 96 ? -5.543 -3.232 20.137 1.00 51.12 96 GLY A N 1
ATOM 764 C CA . GLY A 1 96 ? -5.113 -2.033 19.405 1.00 51.12 96 GLY A CA 1
ATOM 765 C C . GLY A 1 96 ? -3.738 -1.496 19.809 1.00 51.12 96 GLY A C 1
ATOM 766 O O . GLY A 1 96 ? -3.611 -0.532 20.561 1.00 51.12 96 GLY A O 1
ATOM 767 N N . ALA A 1 97 ? -2.693 -2.111 19.268 1.00 49.84 97 ALA A N 1
ATOM 768 C CA . ALA A 1 97 ? -1.336 -1.626 19.341 1.00 49.84 97 ALA A CA 1
ATOM 769 C C . ALA A 1 97 ? -1.232 -0.403 18.419 1.00 49.84 97 ALA A C 1
ATOM 771 O O . ALA A 1 97 ? -1.002 -0.512 17.211 1.00 49.84 97 ALA A O 1
ATOM 772 N N . ILE A 1 98 ? -1.435 0.784 18.993 1.00 51.72 98 ILE A N 1
ATOM 773 C CA . ILE A 1 98 ? -0.966 2.037 18.404 1.00 51.72 98 ILE A CA 1
ATOM 774 C C . ILE A 1 98 ? 0.567 2.003 18.499 1.00 51.72 98 ILE A C 1
ATOM 776 O O . ILE A 1 98 ? 1.154 2.542 19.431 1.00 51.72 98 ILE A O 1
ATOM 780 N N . LEU A 1 99 ? 1.230 1.342 17.545 1.00 48.22 99 LEU A N 1
ATOM 781 C CA . LEU A 1 99 ? 2.673 1.476 17.330 1.00 48.22 99 LEU A CA 1
ATOM 782 C C . LEU A 1 99 ? 2.938 2.712 16.461 1.00 48.22 99 LEU A C 1
ATOM 784 O O . LEU A 1 99 ? 3.418 2.642 15.332 1.00 48.22 99 LEU A O 1
ATOM 788 N N . GLY A 1 100 ? 2.612 3.880 17.010 1.00 40.75 100 GLY A N 1
ATOM 789 C CA . GLY A 1 100 ? 3.123 5.142 16.493 1.00 40.75 100 GLY A CA 1
ATOM 790 C C . GLY A 1 100 ? 4.616 5.245 16.805 1.00 40.75 100 GLY A C 1
ATOM 791 O O . GLY A 1 100 ? 4.982 5.716 17.874 1.00 40.75 100 GLY A O 1
ATOM 792 N N . GLY A 1 101 ? 5.472 4.787 15.890 1.00 46.94 101 GLY A N 1
ATOM 793 C CA . GLY A 1 101 ? 6.874 5.223 15.820 1.00 46.94 101 GLY A CA 1
ATOM 794 C C . GLY A 1 101 ? 7.966 4.314 16.396 1.00 46.94 101 GLY A C 1
ATOM 795 O O . GLY A 1 101 ? 9.129 4.695 16.325 1.00 46.94 101 GLY A O 1
ATOM 796 N N . ALA A 1 102 ? 7.670 3.116 16.907 1.00 42.78 102 ALA A N 1
ATOM 797 C CA . ALA A 1 102 ? 8.720 2.158 17.267 1.00 42.78 102 ALA A CA 1
ATOM 798 C C . ALA A 1 102 ? 8.242 0.717 17.087 1.00 42.78 102 ALA A C 1
ATOM 800 O O . ALA A 1 102 ? 7.593 0.160 17.971 1.00 42.78 102 ALA A O 1
ATOM 801 N N . VAL A 1 103 ? 8.588 0.087 15.962 1.00 51.44 103 VAL A N 1
ATOM 802 C CA . VAL A 1 103 ? 8.525 -1.376 15.852 1.00 51.44 103 VAL A CA 1
ATOM 803 C C . VAL A 1 103 ? 9.678 -1.945 16.675 1.00 51.44 103 VAL A C 1
ATOM 805 O O . VAL A 1 103 ? 10.769 -2.208 16.180 1.00 51.44 103 VAL A O 1
ATOM 808 N N . ALA A 1 104 ? 9.433 -2.091 17.978 1.00 49.88 104 ALA A N 1
ATOM 809 C CA . ALA A 1 104 ? 10.191 -3.000 18.821 1.00 49.88 104 ALA A CA 1
ATOM 810 C C . ALA A 1 104 ? 10.024 -4.414 18.237 1.00 49.88 104 ALA A C 1
ATOM 812 O O . ALA A 1 104 ? 8.905 -4.898 18.063 1.00 49.88 104 ALA A O 1
ATOM 813 N N . GLY A 1 105 ? 11.146 -5.021 17.848 1.00 49.72 105 GLY A N 1
ATOM 814 C CA . GLY A 1 105 ? 11.210 -6.205 16.996 1.00 49.72 105 GLY A CA 1
ATOM 815 C C . GLY A 1 105 ? 10.261 -7.346 17.372 1.00 49.72 105 GLY A C 1
ATOM 816 O O . GLY A 1 105 ? 10.253 -7.828 18.497 1.00 49.72 105 GLY A O 1
ATOM 817 N N . SER A 1 106 ? 9.478 -7.795 16.396 1.00 45.09 106 SER A N 1
ATOM 818 C CA . SER A 1 106 ? 8.780 -9.089 16.347 1.00 45.09 106 SER A CA 1
ATOM 819 C C . SER A 1 106 ? 8.042 -9.103 15.004 1.00 45.09 106 SER A C 1
ATOM 821 O O . SER A 1 106 ? 7.030 -8.445 14.831 1.00 45.09 106 SER A O 1
ATOM 823 N N . VAL A 1 107 ? 8.572 -9.650 13.915 1.00 39.53 107 VAL A N 1
ATOM 824 C CA . VAL A 1 107 ? 8.898 -11.054 13.663 1.00 39.53 107 VAL A CA 1
ATOM 825 C C . VAL A 1 107 ? 9.865 -11.050 12.468 1.00 39.53 107 VAL A C 1
ATOM 827 O O . VAL A 1 107 ? 9.480 -10.590 11.399 1.00 39.53 107 VAL A O 1
ATOM 830 N N . GLY A 1 108 ? 11.112 -11.518 12.634 1.00 34.59 108 GLY A N 1
ATOM 831 C CA . GLY A 1 108 ? 12.035 -11.705 11.497 1.00 34.59 108 GLY A CA 1
ATOM 832 C C . GLY A 1 108 ? 13.503 -11.303 11.673 1.00 34.59 108 GLY A C 1
ATOM 833 O O . GLY A 1 108 ? 14.263 -11.449 10.721 1.00 34.59 108 GLY A O 1
ATOM 834 N N . ALA A 1 109 ? 13.945 -10.857 12.855 1.00 44.91 109 ALA A N 1
ATOM 835 C CA . ALA A 1 109 ? 15.369 -10.650 13.128 1.00 44.91 109 ALA A CA 1
ATOM 836 C C . ALA A 1 109 ? 16.120 -11.994 13.231 1.00 44.91 109 ALA A C 1
ATOM 838 O O . ALA A 1 109 ? 16.546 -12.408 14.307 1.00 44.91 109 ALA A O 1
ATOM 839 N N . VAL A 1 110 ? 16.315 -12.682 12.103 1.00 41.41 110 VAL A N 1
ATOM 840 C CA . VAL A 1 110 ? 17.476 -13.558 11.950 1.00 41.41 110 VAL A CA 1
ATOM 841 C C . VAL A 1 110 ? 18.649 -12.632 11.662 1.00 41.41 110 VAL A C 1
ATOM 843 O O . VAL A 1 110 ? 18.957 -12.298 10.521 1.00 41.41 110 VAL A O 1
ATOM 846 N N . VAL A 1 111 ? 19.283 -12.183 12.741 1.00 42.25 111 VAL A N 1
ATOM 847 C CA . VAL A 1 111 ? 20.624 -11.602 12.710 1.00 42.25 111 VAL A CA 1
ATOM 848 C C . VAL A 1 111 ? 21.579 -12.729 12.301 1.00 42.25 111 VAL A C 1
ATOM 850 O O . VAL A 1 111 ? 22.125 -13.446 13.134 1.00 42.25 111 VAL A O 1
ATOM 853 N N . GLY A 1 112 ? 21.721 -12.945 10.993 1.00 34.25 112 GLY A N 1
ATOM 854 C CA . GLY A 1 112 ? 22.787 -13.758 10.419 1.00 34.25 112 GLY A CA 1
ATOM 855 C C . GLY A 1 112 ? 24.091 -12.975 10.518 1.00 34.25 112 GLY A C 1
ATOM 856 O O . GLY A 1 112 ? 24.248 -11.945 9.869 1.00 34.25 112 GLY A O 1
ATOM 857 N N . GLY A 1 113 ? 24.991 -13.428 11.389 1.00 44.53 113 GLY A N 1
ATOM 858 C CA . GLY A 1 113 ? 26.222 -12.732 11.737 1.00 44.53 113 GLY A CA 1
ATOM 859 C C . GLY A 1 113 ? 27.143 -12.468 10.550 1.00 44.53 113 GLY A C 1
ATOM 860 O O . GLY A 1 113 ? 27.853 -13.363 10.116 1.00 44.53 113 GLY A O 1
ATOM 861 N N . LEU A 1 114 ? 27.193 -11.211 10.113 1.00 41.62 114 LEU A N 1
ATOM 862 C CA . LEU A 1 114 ? 28.322 -10.589 9.419 1.00 41.62 114 LEU A CA 1
ATOM 863 C C . LEU A 1 114 ? 28.382 -9.109 9.837 1.00 41.62 114 LEU A C 1
ATOM 865 O O . LEU A 1 114 ? 28.153 -8.197 9.051 1.00 41.62 114 LEU A O 1
ATOM 869 N N . SER A 1 115 ? 28.691 -8.872 11.116 1.00 47.88 115 SER A N 1
ATOM 870 C CA . SER A 1 115 ? 29.221 -7.582 11.572 1.00 47.88 115 SER A CA 1
ATOM 871 C C . SER A 1 115 ? 30.698 -7.523 11.175 1.00 47.88 115 SER A C 1
ATOM 873 O O . SER A 1 115 ? 31.590 -7.854 11.954 1.00 47.88 115 SER A O 1
ATOM 875 N N . GLY A 1 116 ? 30.939 -7.221 9.900 1.00 35.62 116 GLY A N 1
ATOM 876 C CA . GLY A 1 116 ? 32.258 -6.957 9.338 1.00 35.62 116 GLY A CA 1
ATOM 877 C C . GLY A 1 116 ? 32.303 -5.507 8.882 1.00 35.62 116 GLY A C 1
ATOM 878 O O . GLY A 1 116 ? 31.711 -5.149 7.868 1.00 35.62 116 GLY A O 1
ATOM 879 N N . SER A 1 117 ? 32.981 -4.675 9.660 1.00 47.34 117 SER A N 1
ATOM 880 C CA . SER A 1 117 ? 33.256 -3.260 9.424 1.00 47.34 117 SER A CA 1
ATOM 881 C C . SER A 1 117 ? 33.641 -2.944 7.970 1.00 47.34 117 SER A C 1
ATOM 883 O O . SER A 1 117 ? 34.783 -3.090 7.545 1.00 47.34 117 SER A O 1
ATOM 885 N N . SER A 1 118 ? 32.684 -2.419 7.214 1.00 41.59 118 SER A N 1
ATOM 886 C CA . SER A 1 118 ? 32.910 -1.623 6.008 1.00 41.59 118 SER A CA 1
ATOM 887 C C . SER A 1 118 ? 31.786 -0.590 5.932 1.00 41.59 118 SER A C 1
ATOM 889 O O . SER A 1 118 ? 30.755 -0.774 6.575 1.00 41.59 118 SER A O 1
ATOM 891 N N . LYS A 1 119 ? 31.973 0.528 5.219 1.00 44.16 119 LYS A N 1
ATOM 892 C CA . LYS A 1 119 ? 30.879 1.467 4.913 1.00 44.16 119 LYS A CA 1
ATOM 893 C C . LYS A 1 119 ? 29.795 0.695 4.159 1.00 44.16 119 LYS A C 1
ATOM 895 O O . LYS A 1 119 ? 29.852 0.580 2.937 1.00 44.16 119 LYS A O 1
ATOM 900 N N . GLN A 1 120 ? 28.863 0.121 4.905 1.00 47.31 120 GLN A N 1
ATOM 901 C CA . GLN A 1 120 ? 27.760 -0.661 4.396 1.00 47.31 120 GLN A CA 1
ATOM 902 C C . GLN A 1 120 ? 26.845 0.346 3.706 1.00 47.31 120 GLN A C 1
ATOM 904 O O . GLN A 1 120 ? 26.123 1.093 4.357 1.00 47.31 120 GLN A O 1
ATOM 909 N N . GLN A 1 121 ? 26.974 0.471 2.384 1.00 54.78 121 GLN A N 1
ATOM 910 C CA . GLN A 1 121 ? 25.952 1.150 1.600 1.00 54.78 121 GLN A CA 1
ATOM 911 C C . GLN A 1 121 ? 24.659 0.386 1.893 1.00 54.78 121 GLN A C 1
ATOM 913 O O . GLN A 1 121 ? 24.613 -0.820 1.649 1.00 54.78 121 GLN A O 1
ATOM 918 N N . ASN A 1 122 ? 23.666 1.039 2.499 1.00 73.50 122 ASN A N 1
ATOM 919 C CA . ASN A 1 122 ? 22.358 0.425 2.696 1.00 73.50 122 ASN A CA 1
ATOM 920 C C . ASN A 1 122 ? 21.814 0.112 1.303 1.00 73.50 122 ASN A C 1
ATOM 922 O O . ASN A 1 122 ? 21.562 1.020 0.511 1.00 73.50 122 ASN A O 1
ATOM 926 N N . LEU A 1 123 ? 21.774 -1.173 0.959 1.00 87.12 123 LEU A N 1
ATOM 927 C CA . LEU A 1 123 ? 21.269 -1.640 -0.319 1.00 87.12 123 LEU A CA 1
ATOM 928 C C . LEU A 1 123 ? 19.862 -2.186 -0.113 1.00 87.12 123 LEU A C 1
ATOM 930 O O . LEU A 1 123 ? 19.656 -3.088 0.697 1.00 87.12 123 LEU A O 1
ATOM 934 N N . HIS A 1 124 ? 18.929 -1.674 -0.902 1.00 87.88 124 HIS A N 1
ATOM 935 C CA . HIS A 1 124 ? 17.506 -1.919 -0.782 1.00 87.88 124 HIS A CA 1
ATOM 936 C C . HIS A 1 124 ? 16.990 -2.779 -1.921 1.00 87.88 124 HIS A C 1
ATOM 938 O O . HIS A 1 124 ? 17.259 -2.541 -3.106 1.00 87.88 124 HIS A O 1
ATOM 944 N N . SER A 1 125 ? 16.221 -3.791 -1.545 1.00 89.44 125 SER A N 1
ATOM 945 C CA . SER A 1 125 ? 15.600 -4.747 -2.450 1.00 89.44 125 SER A CA 1
ATOM 946 C C . SER A 1 125 ? 14.159 -4.355 -2.763 1.00 89.44 125 SER A C 1
ATOM 948 O O . SER A 1 125 ? 13.749 -4.393 -3.924 1.00 89.44 125 SER A O 1
ATOM 950 N N . SER A 1 126 ? 13.370 -3.978 -1.757 1.00 91.69 126 SER A N 1
ATOM 951 C CA . SER A 1 126 ? 11.943 -3.720 -1.966 1.00 91.69 126 SER A CA 1
ATOM 952 C C . SER A 1 126 ? 11.329 -2.782 -0.939 1.00 91.69 126 SER A C 1
ATOM 954 O O . SER A 1 126 ? 11.686 -2.831 0.236 1.00 91.69 126 SER A O 1
ATOM 956 N N . VAL A 1 127 ? 10.326 -2.025 -1.381 1.00 94.50 127 VAL A N 1
ATOM 957 C CA . VAL A 1 127 ? 9.435 -1.240 -0.522 1.00 94.50 127 VAL A CA 1
ATOM 958 C C . VAL A 1 127 ? 7.990 -1.560 -0.890 1.00 94.50 127 VAL A C 1
ATOM 960 O O . VAL A 1 127 ? 7.622 -1.522 -2.069 1.00 94.50 127 VAL A O 1
ATOM 963 N N . LYS A 1 128 ? 7.168 -1.883 0.109 1.00 95.38 128 LYS A N 1
ATOM 964 C CA . LYS A 1 128 ? 5.769 -2.279 -0.070 1.00 95.38 128 LYS A CA 1
ATOM 965 C C . LYS A 1 128 ? 4.871 -1.624 0.972 1.00 95.38 128 LYS A C 1
ATOM 967 O O . LYS A 1 128 ? 5.305 -1.357 2.090 1.00 95.38 128 LYS A O 1
ATOM 972 N N . VAL A 1 129 ? 3.605 -1.443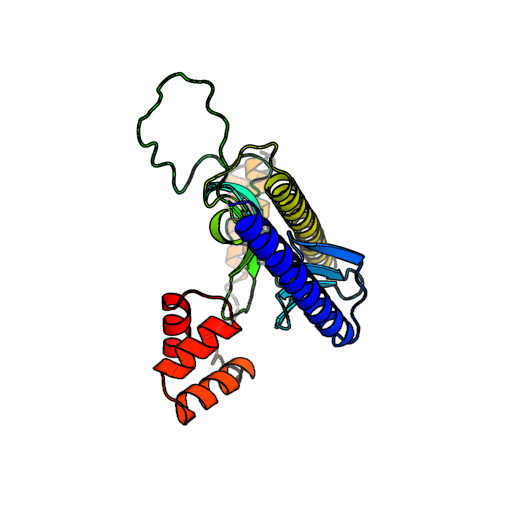 0.615 1.00 96.88 129 VAL A N 1
ATOM 973 C CA . VAL A 1 129 ? 2.535 -1.111 1.560 1.00 96.88 129 VAL A CA 1
ATOM 974 C C . VAL A 1 129 ? 1.588 -2.294 1.653 1.00 96.88 129 VAL A C 1
ATOM 976 O O . VAL A 1 129 ? 1.111 -2.778 0.629 1.00 96.88 129 VAL A O 1
ATOM 979 N N . LYS A 1 130 ? 1.301 -2.753 2.868 1.00 94.81 130 LYS A N 1
ATOM 980 C CA . LYS A 1 130 ? 0.316 -3.805 3.126 1.00 94.81 130 LYS A CA 1
ATOM 981 C C . LYS A 1 130 ? -0.884 -3.216 3.847 1.00 94.81 130 LYS A C 1
ATOM 983 O O . LYS A 1 130 ? -0.736 -2.592 4.893 1.00 94.81 130 LYS A O 1
ATOM 988 N N . ILE A 1 131 ? -2.070 -3.424 3.294 1.00 94.56 131 ILE A N 1
ATOM 989 C CA . ILE A 1 131 ? -3.336 -2.930 3.830 1.00 94.56 131 ILE A CA 1
ATOM 990 C C . ILE A 1 131 ? -4.164 -4.140 4.232 1.00 94.56 131 ILE A C 1
ATOM 992 O O . ILE A 1 131 ? -4.437 -4.998 3.398 1.00 94.56 131 ILE A O 1
ATOM 996 N N . LEU A 1 132 ? -4.554 -4.214 5.501 1.00 92.19 132 LEU A N 1
ATOM 997 C CA . LEU A 1 132 ? -5.495 -5.218 5.986 1.00 92.19 132 LEU A CA 1
ATOM 998 C C . LEU A 1 132 ? -6.913 -4.655 5.884 1.00 92.19 132 LEU A C 1
ATOM 1000 O O . LEU A 1 132 ? -7.179 -3.545 6.350 1.00 92.19 132 LEU A O 1
ATOM 1004 N N . LEU A 1 133 ? -7.808 -5.436 5.297 1.00 90.88 133 LEU A N 1
ATOM 1005 C CA . LEU A 1 133 ? -9.172 -5.082 4.945 1.00 90.88 133 LEU A CA 1
ATOM 1006 C C . LEU A 1 133 ? -10.162 -6.021 5.637 1.00 90.88 133 LEU A C 1
ATOM 1008 O O . LEU A 1 133 ? -9.902 -7.210 5.840 1.00 90.88 133 LEU A O 1
ATOM 1012 N N . ARG A 1 134 ? -11.318 -5.471 5.995 1.00 83.12 134 ARG A N 1
ATOM 1013 C CA . ARG A 1 134 ? -12.466 -6.200 6.529 1.00 83.12 134 ARG A CA 1
ATOM 1014 C C . ARG A 1 134 ? -13.273 -6.818 5.386 1.00 83.12 134 ARG A C 1
ATOM 1016 O O . ARG A 1 134 ? -13.333 -6.247 4.305 1.00 83.12 134 ARG A O 1
ATOM 1023 N N . ASN A 1 135 ? -13.925 -7.953 5.657 1.00 69.31 135 ASN A N 1
ATOM 1024 C CA . ASN A 1 135 ? 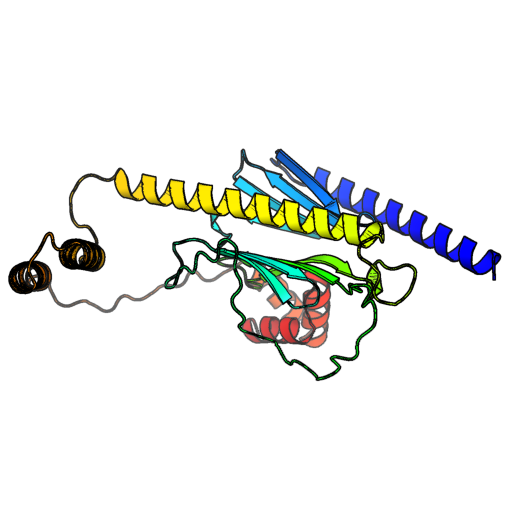-14.928 -8.572 4.777 1.00 69.31 135 ASN A CA 1
ATOM 1025 C C . ASN A 1 135 ? -14.461 -8.763 3.323 1.00 69.31 135 ASN A C 1
ATOM 1027 O O . ASN A 1 135 ? -15.256 -8.655 2.395 1.00 69.31 135 ASN A O 1
ATOM 1031 N N . ASN A 1 136 ? -13.173 -9.043 3.128 1.00 70.19 136 ASN A N 1
ATOM 1032 C CA . ASN A 1 136 ? -12.593 -9.301 1.821 1.00 70.19 136 ASN A CA 1
ATOM 1033 C C . ASN A 1 136 ? -12.048 -10.741 1.800 1.00 70.19 136 ASN A C 1
ATOM 1035 O O . ASN A 1 136 ? -11.285 -11.085 2.709 1.00 70.19 136 ASN A O 1
ATOM 1039 N N . PRO A 1 137 ? -12.414 -11.581 0.807 1.00 65.19 137 PRO A N 1
ATOM 1040 C CA . PRO A 1 137 ? -11.875 -12.939 0.667 1.00 65.19 137 PRO A CA 1
ATOM 1041 C C . PRO A 1 137 ? -10.344 -12.960 0.565 1.00 65.19 137 PRO A C 1
ATOM 1043 O O . PRO A 1 137 ? -9.705 -13.913 1.007 1.00 65.19 137 PRO A O 1
ATOM 1046 N N . VAL A 1 138 ? -9.745 -11.880 0.052 1.00 68.06 138 VAL A N 1
ATOM 1047 C CA . VAL A 1 138 ? -8.312 -11.597 0.163 1.00 68.06 138 VAL A CA 1
ATOM 1048 C C . VAL A 1 138 ? -8.145 -10.437 1.148 1.00 68.06 138 VAL A C 1
ATOM 1050 O O . VAL A 1 138 ? -8.133 -9.273 0.747 1.00 68.06 138 VAL A O 1
ATOM 1053 N N . PRO A 1 139 ? -8.014 -10.713 2.457 1.00 77.69 139 PRO A N 1
ATOM 1054 C CA . PRO A 1 139 ? -8.082 -9.675 3.480 1.00 77.69 139 PRO A CA 1
ATOM 1055 C C . PRO A 1 139 ? -6.875 -8.735 3.455 1.00 77.69 139 PRO A C 1
ATOM 1057 O O . PRO A 1 139 ? -6.875 -7.746 4.173 1.00 77.69 139 PRO A O 1
ATOM 1060 N N . SER A 1 140 ? -5.836 -9.012 2.663 1.00 84.38 140 SER A N 1
ATOM 1061 C CA . SER A 1 140 ? -4.663 -8.149 2.552 1.00 84.38 140 SER A CA 1
ATOM 1062 C C . SER A 1 140 ? -4.391 -7.713 1.119 1.00 84.38 140 SER A C 1
ATOM 1064 O O . SER A 1 140 ? -4.097 -8.549 0.266 1.00 84.38 140 SER A O 1
ATOM 1066 N N . LEU A 1 141 ? -4.382 -6.401 0.893 1.00 91.75 141 LEU A N 1
ATOM 1067 C CA . LEU A 1 141 ? -3.868 -5.793 -0.327 1.00 91.75 141 LEU A CA 1
ATOM 1068 C C . LEU A 1 141 ? -2.387 -5.436 -0.138 1.00 91.75 141 LEU A C 1
ATOM 1070 O O . LEU A 1 141 ? -2.045 -4.692 0.780 1.00 91.75 141 LEU A O 1
ATOM 1074 N N . GLU A 1 142 ? -1.513 -5.923 -1.021 1.00 93.94 142 GLU A N 1
ATOM 1075 C CA . GLU A 1 142 ? -0.097 -5.539 -1.059 1.00 93.94 142 GLU A CA 1
ATOM 1076 C C . GLU A 1 142 ? 0.209 -4.678 -2.289 1.00 93.94 142 GLU A C 1
ATOM 1078 O O . GLU A 1 142 ? 0.003 -5.089 -3.428 1.00 93.94 142 GLU A O 1
ATOM 1083 N N . ILE A 1 143 ? 0.751 -3.484 -2.054 1.00 95.75 143 ILE A N 1
ATOM 1084 C CA . ILE A 1 143 ? 1.181 -2.544 -3.088 1.00 95.75 143 ILE A CA 1
ATOM 1085 C C . ILE A 1 143 ? 2.707 -2.559 -3.139 1.00 95.75 143 ILE A C 1
ATOM 1087 O O . ILE A 1 143 ? 3.374 -2.071 -2.226 1.00 95.75 143 ILE A O 1
ATOM 1091 N N . ALA A 1 144 ? 3.274 -3.104 -4.214 1.00 95.06 144 ALA A N 1
ATOM 1092 C CA . ALA A 1 144 ? 4.713 -3.058 -4.459 1.00 95.06 144 ALA A CA 1
ATOM 1093 C C . ALA A 1 144 ? 5.119 -1.681 -5.010 1.00 95.06 144 ALA A C 1
ATOM 1095 O O . ALA A 1 144 ? 4.977 -1.414 -6.204 1.00 95.06 144 ALA A O 1
ATOM 1096 N N . CYS A 1 145 ? 5.627 -0.804 -4.141 1.00 95.69 145 CYS A N 1
ATOM 1097 C CA . CYS A 1 145 ? 6.063 0.542 -4.520 1.00 95.69 145 CYS A CA 1
ATOM 1098 C C . CYS A 1 145 ? 7.468 0.557 -5.134 1.00 95.69 145 CYS A C 1
ATOM 1100 O O . CYS A 1 145 ? 7.756 1.392 -5.987 1.00 95.69 145 CYS A O 1
ATOM 1102 N N . TYR A 1 146 ? 8.321 -0.387 -4.732 1.00 94.56 146 TYR A N 1
ATOM 1103 C CA . TYR A 1 146 ? 9.617 -0.657 -5.346 1.00 94.56 146 TYR A CA 1
ATOM 1104 C C . TYR A 1 146 ? 9.971 -2.142 -5.217 1.00 94.56 146 TYR A C 1
ATOM 1106 O O . TYR A 1 146 ? 9.780 -2.741 -4.158 1.00 94.56 146 TYR A O 1
ATOM 1114 N N . ASP A 1 147 ? 10.528 -2.729 -6.274 1.00 90.88 147 ASP A N 1
ATOM 1115 C CA . ASP A 1 147 ? 11.140 -4.061 -6.249 1.00 90.88 147 ASP A CA 1
ATOM 1116 C C . ASP A 1 147 ? 12.266 -4.105 -7.287 1.00 90.88 147 ASP A C 1
ATOM 1118 O O . ASP A 1 147 ? 12.007 -3.978 -8.485 1.00 90.88 147 ASP A O 1
ATOM 1122 N N . TYR A 1 148 ? 13.512 -4.299 -6.849 1.00 87.75 148 TYR A N 1
ATOM 1123 C CA . TYR A 1 148 ? 14.685 -4.288 -7.731 1.00 87.75 148 TYR A CA 1
ATOM 1124 C C . TYR A 1 148 ? 14.622 -5.342 -8.851 1.00 87.75 148 TYR A C 1
ATOM 1126 O O . TYR A 1 148 ? 15.199 -5.142 -9.917 1.00 87.75 148 TYR A O 1
ATOM 1134 N N . ARG A 1 149 ? 13.919 -6.465 -8.645 1.00 85.56 149 ARG A N 1
ATOM 1135 C CA . ARG A 1 149 ? 13.808 -7.551 -9.635 1.00 85.56 149 ARG A CA 1
ATOM 1136 C C . ARG A 1 149 ? 12.871 -7.191 -10.762 1.00 85.56 149 ARG A C 1
ATOM 1138 O O . ARG A 1 149 ? 13.033 -7.674 -11.878 1.00 85.56 149 ARG A O 1
ATOM 1145 N N . THR A 1 150 ? 11.851 -6.404 -10.444 1.00 82.50 150 THR A N 1
ATOM 1146 C CA . THR A 1 150 ? 10.812 -6.080 -11.409 1.00 82.50 150 THR A CA 1
ATOM 1147 C C . THR A 1 150 ? 10.992 -4.674 -11.964 1.00 82.50 150 THR A C 1
ATOM 1149 O O . THR A 1 150 ? 10.689 -4.490 -13.135 1.00 82.50 150 THR A O 1
ATOM 1152 N N . MET A 1 151 ? 11.493 -3.716 -11.179 1.00 82.50 151 MET A N 1
ATOM 1153 C CA . MET A 1 151 ? 11.603 -2.281 -11.493 1.00 82.50 151 MET A CA 1
ATOM 1154 C C . MET A 1 151 ? 13.053 -1.794 -11.636 1.00 82.50 151 MET A C 1
ATOM 1156 O O . MET A 1 151 ? 13.276 -0.687 -12.111 1.00 82.50 151 MET A O 1
ATOM 1160 N N . GLY A 1 152 ? 14.046 -2.578 -11.209 1.00 66.31 152 GLY A N 1
ATOM 1161 C CA . GLY A 1 152 ? 15.458 -2.218 -11.338 1.00 66.31 152 GLY A CA 1
ATOM 1162 C C . GLY A 1 152 ? 15.987 -2.427 -12.758 1.00 66.31 152 GLY A C 1
ATOM 1163 O O . GLY A 1 152 ? 15.577 -3.344 -13.466 1.00 66.31 152 GLY A O 1
ATOM 1164 N N . VAL A 1 153 ? 16.931 -1.576 -13.171 1.00 60.41 153 VAL A N 1
ATOM 1165 C CA . VAL A 1 153 ? 17.709 -1.764 -14.413 1.00 60.41 153 VAL A CA 1
ATOM 1166 C C . VAL A 1 153 ? 18.823 -2.787 -14.191 1.00 60.41 153 VAL A C 1
ATOM 1168 O O . VAL A 1 153 ? 19.158 -3.579 -15.069 1.00 60.41 153 VAL A O 1
ATOM 1171 N N . GLU A 1 154 ? 19.383 -2.780 -12.986 1.00 59.28 154 GLU A N 1
ATOM 1172 C CA . GLU A 1 154 ? 20.362 -3.743 -12.523 1.00 59.28 154 GLU A CA 1
ATOM 1173 C C . GLU A 1 154 ? 19.605 -4.733 -11.637 1.00 59.28 154 GLU A C 1
ATOM 1175 O O . GLU A 1 154 ? 18.929 -4.327 -10.697 1.00 59.28 154 GLU A O 1
ATOM 1180 N N . THR A 1 155 ? 19.676 -6.033 -11.923 1.00 72.19 155 THR A N 1
ATOM 1181 C CA . THR A 1 155 ? 18.998 -7.089 -11.147 1.00 72.19 155 THR A CA 1
ATOM 1182 C C . THR A 1 155 ? 19.666 -7.312 -9.782 1.00 72.19 155 THR A C 1
ATOM 1184 O O . THR A 1 155 ? 19.914 -8.448 -9.375 1.00 72.19 155 THR A O 1
ATOM 1187 N N . LYS A 1 156 ? 20.014 -6.228 -9.087 1.00 84.12 156 LYS A N 1
ATOM 1188 C CA . LYS A 1 156 ? 20.659 -6.195 -7.779 1.00 84.12 156 LYS A CA 1
ATOM 1189 C C . LYS A 1 156 ? 20.022 -5.103 -6.899 1.00 84.12 156 LYS A C 1
ATOM 1191 O O . LYS A 1 156 ? 19.515 -4.118 -7.435 1.00 84.12 156 LYS A O 1
ATOM 1196 N N . PRO A 1 157 ? 20.056 -5.264 -5.567 1.00 87.19 157 PRO A N 1
ATOM 1197 C CA . PRO A 1 157 ? 19.669 -4.219 -4.623 1.00 87.19 157 PRO A CA 1
ATOM 1198 C C . PRO A 1 157 ? 20.429 -2.905 -4.860 1.00 87.19 157 PRO A C 1
ATOM 1200 O O . PRO A 1 157 ? 21.586 -2.922 -5.289 1.00 87.19 157 PRO A O 1
ATOM 1203 N N . VAL A 1 158 ? 19.784 -1.773 -4.581 1.00 89.25 158 VAL A N 1
ATOM 1204 C CA . VAL A 1 158 ? 20.284 -0.428 -4.928 1.00 89.25 158 VAL A CA 1
ATOM 1205 C C . VAL A 1 158 ? 20.468 0.442 -3.691 1.00 89.25 158 VAL A C 1
ATOM 1207 O O . VAL A 1 158 ? 19.803 0.219 -2.689 1.00 89.25 158 VAL A O 1
ATOM 1210 N N . SER A 1 159 ? 21.350 1.439 -3.747 1.00 89.38 159 SER A N 1
ATOM 1211 C CA . SER A 1 159 ? 21.549 2.356 -2.622 1.00 89.38 159 SER A CA 1
ATOM 1212 C C . SER A 1 159 ? 20.376 3.319 -2.423 1.00 89.38 159 SER A C 1
ATOM 1214 O O . SER A 1 159 ? 19.536 3.497 -3.312 1.00 89.38 159 SER A O 1
ATOM 1216 N N . ASP A 1 160 ? 20.383 4.009 -1.281 1.00 86.38 160 ASP A N 1
ATOM 1217 C CA . ASP A 1 160 ? 19.410 5.050 -0.937 1.00 86.38 160 ASP A CA 1
ATOM 1218 C C . ASP A 1 160 ? 19.252 6.151 -2.000 1.00 86.38 160 ASP A C 1
ATOM 1220 O O . ASP A 1 160 ? 18.184 6.746 -2.129 1.00 86.38 160 ASP A O 1
ATOM 1224 N N . ASP A 1 161 ? 20.293 6.413 -2.792 1.00 88.00 161 ASP A N 1
ATOM 1225 C CA . ASP A 1 161 ? 20.298 7.469 -3.807 1.00 88.00 161 ASP A CA 1
ATOM 1226 C C . ASP A 1 161 ? 19.627 7.061 -5.127 1.00 88.00 161 ASP A C 1
ATOM 1228 O O . ASP A 1 161 ? 19.391 7.915 -5.988 1.00 88.00 161 ASP A O 1
ATOM 1232 N N . HIS A 1 162 ? 19.293 5.778 -5.311 1.00 91.06 162 HIS A N 1
ATOM 1233 C CA . HIS A 1 162 ? 18.735 5.295 -6.570 1.00 91.06 162 HIS A CA 1
ATOM 1234 C C . HIS A 1 162 ? 17.336 5.895 -6.828 1.00 91.06 162 HIS A C 1
ATOM 1236 O O . HIS A 1 162 ? 16.422 5.684 -6.023 1.00 91.06 162 HIS A O 1
ATOM 1242 N N . PRO A 1 163 ? 17.105 6.595 -7.961 1.00 92.00 163 PRO A N 1
ATOM 1243 C CA . PRO A 1 163 ? 15.882 7.374 -8.178 1.00 92.00 163 PRO A CA 1
ATOM 1244 C C . PRO A 1 163 ? 14.582 6.575 -8.053 1.00 92.00 163 PRO A C 1
ATOM 1246 O O . PRO A 1 163 ? 13.638 7.042 -7.421 1.00 92.00 163 PRO A O 1
ATOM 1249 N N . LEU A 1 164 ? 14.541 5.353 -8.599 1.00 93.06 164 LEU A N 1
ATOM 1250 C CA . LEU A 1 164 ? 13.341 4.506 -8.547 1.00 93.06 164 LEU A CA 1
ATOM 1251 C C . LEU A 1 164 ? 13.039 4.019 -7.128 1.00 93.06 164 LEU A C 1
ATOM 1253 O O . LEU A 1 164 ? 11.878 3.912 -6.746 1.00 93.06 164 LEU A O 1
ATOM 1257 N N . TYR A 1 165 ? 14.081 3.763 -6.334 1.00 93.50 165 TYR A N 1
ATOM 1258 C CA . TYR A 1 165 ? 13.908 3.383 -4.938 1.00 93.50 165 TYR A CA 1
ATOM 1259 C C . TYR A 1 165 ? 13.415 4.582 -4.124 1.00 93.50 165 TYR A C 1
ATOM 1261 O O . TYR A 1 165 ? 12.420 4.458 -3.416 1.00 93.50 165 TYR A O 1
ATOM 1269 N N . ARG A 1 166 ? 14.024 5.766 -4.292 1.00 94.69 166 ARG A N 1
ATOM 1270 C CA . ARG A 1 166 ? 13.575 6.997 -3.618 1.00 94.69 166 ARG A CA 1
ATOM 1271 C C . ARG A 1 166 ? 12.128 7.332 -3.948 1.00 94.69 166 ARG A C 1
ATOM 1273 O O . ARG A 1 166 ? 11.366 7.670 -3.047 1.00 94.69 166 ARG A O 1
ATOM 1280 N N . GLN A 1 167 ? 11.747 7.225 -5.220 1.00 95.31 167 GLN A N 1
ATOM 1281 C CA . GLN A 1 167 ? 10.362 7.413 -5.637 1.00 95.31 167 GLN A CA 1
ATOM 1282 C C . GLN A 1 167 ? 9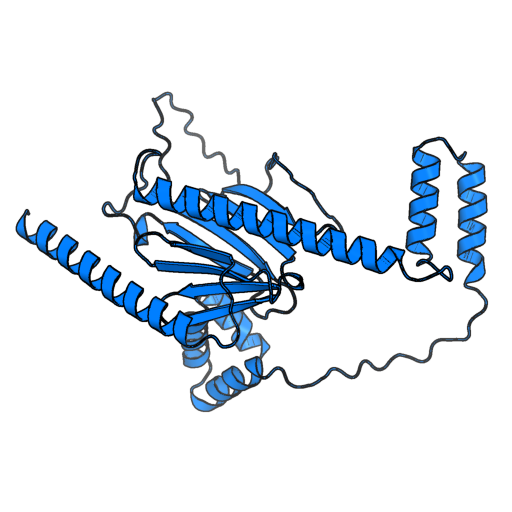.448 6.394 -4.950 1.00 95.31 167 GLN A C 1
ATOM 1284 O O . GLN A 1 167 ? 8.517 6.802 -4.263 1.00 95.31 167 GLN A O 1
ATOM 1289 N N . GLY A 1 168 ? 9.738 5.095 -5.065 1.00 96.25 168 GLY A N 1
ATOM 1290 C CA . GLY A 1 168 ? 8.908 4.050 -4.463 1.00 96.25 168 GLY A CA 1
ATOM 1291 C C . GLY A 1 168 ? 8.800 4.163 -2.939 1.00 96.25 168 GLY A C 1
ATOM 1292 O O . GLY A 1 168 ? 7.721 3.966 -2.385 1.00 96.25 168 GLY A O 1
ATOM 1293 N N . LYS A 1 169 ? 9.879 4.558 -2.256 1.00 95.50 169 LYS A N 1
ATOM 1294 C CA . LYS A 1 169 ? 9.881 4.839 -0.814 1.00 95.50 169 LYS A CA 1
ATOM 1295 C C . LYS A 1 169 ? 8.981 6.018 -0.464 1.00 95.50 169 LYS A C 1
ATOM 1297 O O . LYS A 1 169 ? 8.145 5.900 0.428 1.00 95.50 169 LYS A O 1
ATOM 1302 N N . ASN A 1 170 ? 9.096 7.124 -1.197 1.00 96.44 170 ASN A N 1
ATOM 1303 C CA . ASN A 1 170 ? 8.238 8.293 -1.004 1.00 96.44 170 ASN A CA 1
ATOM 1304 C C . ASN A 1 170 ? 6.762 7.973 -1.278 1.00 96.44 170 ASN A C 1
ATOM 1306 O O . ASN A 1 170 ? 5.895 8.398 -0.517 1.00 96.44 170 ASN A O 1
ATOM 1310 N N . ASP A 1 171 ? 6.469 7.209 -2.332 1.00 97.62 171 ASP A N 1
ATOM 1311 C CA . ASP A 1 171 ? 5.109 6.776 -2.660 1.00 97.62 171 ASP A CA 1
ATOM 1312 C C . ASP A 1 171 ? 4.527 5.914 -1.530 1.00 97.62 171 ASP A C 1
ATOM 1314 O O . ASP A 1 171 ? 3.416 6.173 -1.067 1.00 97.62 171 ASP A O 1
ATOM 1318 N N . ALA A 1 172 ? 5.296 4.945 -1.025 1.00 96.69 172 ALA A N 1
ATOM 1319 C CA . ALA A 1 172 ? 4.877 4.071 0.068 1.00 96.69 172 ALA A CA 1
ATOM 1320 C C . ALA A 1 172 ? 4.605 4.842 1.370 1.00 96.69 172 ALA A C 1
ATOM 1322 O O . ALA A 1 172 ? 3.588 4.600 2.027 1.00 96.69 172 ALA A O 1
ATOM 1323 N N . ILE A 1 173 ? 5.473 5.799 1.718 1.00 95.50 173 ILE A N 1
ATOM 1324 C CA . ILE A 1 173 ? 5.286 6.694 2.871 1.00 95.50 173 ILE A CA 1
ATOM 1325 C C . ILE A 1 173 ? 3.990 7.489 2.706 1.00 95.50 173 ILE A C 1
ATOM 1327 O O . ILE A 1 173 ? 3.131 7.446 3.581 1.00 95.50 173 ILE A O 1
ATOM 1331 N N . ARG A 1 174 ? 3.783 8.134 1.551 1.00 96.88 174 ARG A N 1
ATOM 1332 C CA . ARG A 1 174 ? 2.580 8.945 1.300 1.00 96.88 174 ARG A CA 1
ATOM 1333 C C . ARG A 1 174 ? 1.289 8.134 1.378 1.00 96.88 174 ARG A C 1
ATOM 1335 O O . ARG A 1 174 ? 0.308 8.617 1.944 1.00 96.88 174 ARG A O 1
ATOM 1342 N N . ILE A 1 175 ? 1.273 6.920 0.822 1.00 97.75 175 ILE A N 1
ATOM 1343 C CA . ILE A 1 175 ? 0.124 6.007 0.934 1.00 97.75 175 ILE A CA 1
ATOM 1344 C C . ILE A 1 175 ? -0.123 5.670 2.409 1.00 97.75 175 ILE A C 1
ATOM 1346 O O . ILE A 1 175 ? -1.248 5.797 2.889 1.00 97.75 175 ILE A O 1
ATOM 1350 N N . THR A 1 176 ? 0.929 5.287 3.134 1.00 95.06 176 THR A N 1
ATOM 1351 C CA . THR A 1 176 ? 0.850 4.883 4.545 1.00 95.06 176 THR A CA 1
ATOM 1352 C C . THR A 1 176 ? 0.355 6.015 5.446 1.00 95.06 176 THR A C 1
ATOM 1354 O O . THR A 1 176 ? -0.544 5.801 6.263 1.00 95.06 176 THR A O 1
ATOM 1357 N N . ASP A 1 177 ? 0.876 7.227 5.269 1.00 93.31 177 ASP A N 1
ATOM 1358 C CA . ASP A 1 177 ? 0.466 8.415 6.021 1.00 93.31 177 ASP A CA 1
ATOM 1359 C C . ASP A 1 177 ? -0.996 8.766 5.737 1.00 93.31 177 ASP A C 1
ATOM 1361 O O . ASP A 1 177 ? -1.783 8.990 6.657 1.00 93.31 177 ASP A O 1
ATOM 1365 N N . THR A 1 178 ? -1.390 8.741 4.461 1.00 96.12 178 THR A N 1
ATOM 1366 C CA . THR A 1 178 ? -2.772 9.036 4.056 1.00 96.12 178 THR A CA 1
ATOM 1367 C C . THR A 1 178 ? -3.749 8.039 4.669 1.00 96.12 178 THR A C 1
ATOM 1369 O O . THR A 1 178 ? -4.761 8.432 5.248 1.00 96.12 178 THR A O 1
ATOM 1372 N N . LEU A 1 179 ? -3.429 6.746 4.602 1.00 95.62 179 LEU A N 1
ATOM 1373 C CA . LEU A 1 179 ? -4.243 5.696 5.208 1.00 95.62 179 LEU A CA 1
ATOM 1374 C C . LEU A 1 179 ? -4.274 5.797 6.734 1.00 95.62 179 LEU A C 1
ATOM 1376 O O . LEU A 1 179 ? -5.314 5.546 7.336 1.00 95.62 179 LEU A O 1
ATOM 1380 N N . SER A 1 180 ? -3.181 6.229 7.361 1.00 92.25 180 SER A N 1
ATOM 1381 C CA . SER A 1 180 ? -3.147 6.468 8.806 1.00 92.25 180 SER A CA 1
ATOM 1382 C C . SER A 1 180 ? -4.109 7.584 9.219 1.00 92.25 180 SER A C 1
ATOM 1384 O O . SER A 1 180 ? -4.864 7.418 10.177 1.00 92.25 180 SER A O 1
ATOM 1386 N N . VAL A 1 181 ? -4.149 8.682 8.455 1.00 93.88 181 VAL A N 1
ATOM 1387 C CA . VAL A 1 181 ? -5.102 9.784 8.666 1.00 93.88 181 VAL A CA 1
ATOM 1388 C C . VAL A 1 181 ? -6.545 9.324 8.453 1.00 93.88 181 VAL A C 1
ATOM 1390 O O . VAL A 1 181 ? -7.425 9.696 9.232 1.00 93.88 181 VAL A O 1
ATOM 1393 N N . ILE A 1 182 ? -6.795 8.502 7.430 1.00 94.75 182 ILE A N 1
ATOM 1394 C CA . ILE A 1 182 ? -8.117 7.918 7.164 1.00 94.75 182 ILE A CA 1
ATOM 1395 C C . ILE A 1 182 ? -8.566 7.046 8.342 1.00 94.75 182 ILE A C 1
ATOM 1397 O O . ILE A 1 182 ? -9.671 7.241 8.847 1.00 94.75 182 ILE A O 1
ATOM 1401 N N . ILE A 1 183 ? -7.701 6.152 8.833 1.00 92.94 183 ILE A N 1
ATOM 1402 C CA . ILE A 1 183 ? -7.974 5.312 10.009 1.00 92.94 183 ILE A CA 1
ATOM 1403 C C . ILE A 1 183 ? -8.336 6.187 11.220 1.00 92.94 183 ILE A C 1
ATOM 1405 O O . ILE A 1 183 ? -9.360 5.954 11.863 1.00 92.94 183 ILE A O 1
ATOM 1409 N N . ASP A 1 184 ? -7.563 7.244 11.489 1.00 90.06 184 ASP A N 1
ATOM 1410 C CA . ASP A 1 184 ? -7.836 8.170 12.597 1.00 90.06 184 ASP A CA 1
ATOM 1411 C C . ASP A 1 184 ? -9.146 8.954 12.424 1.00 90.06 184 ASP A C 1
ATOM 1413 O O . ASP A 1 184 ? -9.822 9.287 13.402 1.00 90.06 184 ASP A O 1
ATOM 1417 N N . ALA A 1 185 ? -9.516 9.307 11.193 1.00 90.31 185 ALA A N 1
ATOM 1418 C CA . ALA A 1 185 ? -10.782 9.975 10.906 1.00 90.31 185 ALA A CA 1
ATOM 1419 C C . ALA A 1 185 ? -11.975 9.037 11.141 1.00 90.31 185 ALA A C 1
ATOM 1421 O O . ALA A 1 185 ? -12.936 9.425 11.812 1.00 90.31 185 ALA A O 1
ATOM 1422 N N . VAL A 1 186 ? -11.883 7.799 10.652 1.00 90.94 186 VAL A N 1
ATOM 1423 C CA . VAL A 1 186 ? -12.909 6.766 10.828 1.00 90.94 186 VAL A CA 1
ATOM 1424 C C . VAL A 1 186 ? -13.091 6.440 12.312 1.00 90.94 186 VAL A C 1
ATOM 1426 O O . VAL A 1 186 ? -14.211 6.500 12.823 1.00 90.94 186 VAL A O 1
ATOM 1429 N N . ASP A 1 187 ? -12.007 6.186 13.047 1.00 87.44 187 ASP A N 1
ATOM 1430 C CA . ASP A 1 187 ? -12.085 5.872 14.479 1.00 87.44 187 ASP A CA 1
ATOM 1431 C C . ASP A 1 187 ? -12.697 7.029 15.291 1.00 87.44 187 ASP A C 1
ATOM 1433 O O . ASP A 1 187 ? -13.557 6.808 16.152 1.00 87.44 187 ASP A O 1
ATOM 1437 N N . ARG A 1 188 ? -12.346 8.286 14.980 1.00 86.81 188 ARG A N 1
ATOM 1438 C CA . ARG A 1 188 ? -12.980 9.466 15.600 1.00 86.81 188 ARG A CA 1
ATOM 1439 C C . ARG A 1 188 ? -14.473 9.565 15.288 1.00 86.81 188 ARG A C 1
ATOM 1441 O O . ARG A 1 188 ? -15.259 9.903 16.181 1.00 86.81 188 ARG A O 1
ATOM 1448 N N . ALA A 1 189 ? -14.879 9.274 14.053 1.00 85.56 189 ALA A N 1
ATOM 1449 C CA . ALA A 1 189 ? -16.283 9.292 13.657 1.00 85.56 189 ALA A CA 1
ATOM 1450 C C . ALA A 1 189 ? -17.099 8.241 14.429 1.00 85.56 189 ALA A C 1
ATOM 1452 O O . ALA A 1 189 ? -18.177 8.561 14.937 1.00 85.56 189 ALA A O 1
ATOM 1453 N N . HIS A 1 190 ? -16.568 7.027 14.611 1.00 77.62 190 HIS A N 1
ATOM 1454 C CA . HIS A 1 190 ? -17.224 5.986 15.411 1.00 77.62 190 HIS A CA 1
ATOM 1455 C C . HIS A 1 190 ? -17.309 6.343 16.898 1.00 77.62 190 HIS A C 1
ATOM 1457 O O . HIS A 1 190 ? -18.379 6.213 17.496 1.00 77.62 190 HIS A O 1
ATOM 1463 N N . ASN A 1 191 ? -16.237 6.884 17.480 1.00 71.75 191 ASN A N 1
ATOM 1464 C CA . ASN A 1 191 ? -16.250 7.337 18.875 1.00 71.75 191 ASN A CA 1
ATOM 1465 C C . ASN A 1 191 ? -17.265 8.469 19.111 1.00 71.75 191 ASN A C 1
ATOM 1467 O O . ASN A 1 191 ? -17.876 8.555 20.176 1.00 71.75 191 ASN A O 1
ATOM 1471 N N . THR A 1 192 ? -17.497 9.320 18.107 1.00 64.38 192 THR A N 1
ATOM 1472 C CA . THR A 1 192 ? -18.484 10.409 18.185 1.00 64.38 192 THR A CA 1
ATOM 1473 C C . THR A 1 192 ? -19.919 9.909 17.984 1.00 64.38 192 THR A C 1
ATOM 1475 O O . THR A 1 192 ? -20.820 10.378 18.681 1.00 64.38 192 THR A O 1
ATOM 1478 N N . LYS A 1 193 ? -20.145 8.932 17.090 1.00 58.38 193 LYS A N 1
ATOM 1479 C CA . LYS A 1 193 ? -21.451 8.266 16.906 1.00 58.38 193 LYS A CA 1
ATOM 1480 C C . LYS A 1 193 ? -21.884 7.525 18.181 1.00 58.38 193 LYS A C 1
ATOM 1482 O O . LYS A 1 193 ? -23.019 7.698 18.615 1.00 58.38 193 LYS A O 1
ATOM 1487 N N . ASN A 1 194 ? -20.962 6.835 18.856 1.00 52.72 194 ASN A N 1
ATOM 1488 C CA . ASN A 1 194 ? -21.228 6.152 20.132 1.00 52.72 194 ASN A CA 1
ATOM 1489 C C . ASN A 1 194 ? -21.483 7.110 21.315 1.00 52.72 194 ASN A C 1
ATOM 1491 O O . ASN A 1 194 ? -22.013 6.690 22.338 1.00 52.72 194 ASN A O 1
ATOM 1495 N N . LYS A 1 195 ? -21.146 8.404 21.192 1.00 49.12 195 LYS A N 1
ATOM 1496 C CA . LYS A 1 195 ? -21.358 9.422 22.241 1.00 49.12 195 LYS A CA 1
ATOM 1497 C C . LYS A 1 195 ? -22.687 10.186 22.104 1.00 49.12 195 LYS A C 1
ATOM 1499 O O . LYS A 1 195 ? -23.052 10.919 23.019 1.00 49.12 195 LYS A O 1
ATOM 1504 N N . LYS A 1 196 ? -23.403 10.057 20.977 1.00 44.25 196 LYS A N 1
ATOM 1505 C CA . LYS A 1 196 ? -24.621 10.839 20.665 1.00 44.25 196 LYS A CA 1
ATOM 1506 C C . LYS A 1 196 ? -25.950 10.084 20.812 1.00 44.25 196 LYS A C 1
ATOM 1508 O O . LYS A 1 196 ? -26.990 10.668 20.527 1.00 44.25 196 LYS A O 1
ATOM 1513 N N . ILE A 1 197 ? -25.947 8.846 21.306 1.00 40.94 197 ILE A N 1
ATOM 1514 C CA . ILE A 1 197 ? -27.175 8.159 21.733 1.00 40.94 197 ILE A CA 1
ATOM 1515 C C . ILE A 1 197 ? -27.311 8.346 23.252 1.00 40.94 197 ILE A C 1
ATOM 1517 O O . ILE A 1 197 ? -26.398 8.032 24.011 1.00 40.94 197 ILE A O 1
ATOM 1521 N N . SER A 1 198 ? -28.422 8.954 23.668 1.00 36.12 198 SER A N 1
ATOM 1522 C CA . SER A 1 198 ? -28.813 9.274 25.049 1.00 36.12 198 SER A CA 1
ATOM 1523 C C . SER A 1 198 ? -28.838 8.042 25.989 1.00 36.12 198 SER A C 1
ATOM 1525 O O . SER A 1 198 ? -28.788 6.907 25.520 1.00 36.12 198 SER A O 1
ATOM 1527 N N . PRO A 1 199 ? -28.879 8.241 27.324 1.00 45.38 199 PRO A N 1
ATOM 1528 C CA . PRO A 1 199 ? -28.383 7.286 28.305 1.00 45.38 199 PRO A CA 1
ATOM 1529 C C . PRO A 1 199 ? -29.406 6.186 28.572 1.00 45.38 199 PRO A C 1
ATOM 1531 O O . PRO A 1 199 ? -30.350 6.423 29.308 1.00 45.38 199 PRO A O 1
ATOM 1534 N N . ILE A 1 200 ? -29.202 4.990 28.031 1.00 45.56 200 ILE A N 1
ATOM 1535 C CA . ILE A 1 200 ? -29.640 3.726 28.637 1.00 45.56 200 ILE A CA 1
ATOM 1536 C C . ILE A 1 200 ? -28.681 2.641 28.130 1.00 45.56 200 ILE A C 1
ATOM 1538 O O . ILE A 1 200 ? -28.572 2.415 26.930 1.00 45.56 200 ILE A O 1
ATOM 1542 N N . SER A 1 201 ? -28.001 2.000 29.084 1.00 49.66 201 SER A N 1
ATOM 1543 C CA . SER A 1 201 ? -27.134 0.826 28.947 1.00 49.66 201 SER A CA 1
ATOM 1544 C C . SER A 1 201 ? -25.947 0.981 27.990 1.00 49.66 201 SER A C 1
ATOM 1546 O O . SER A 1 201 ? -25.981 0.536 26.844 1.00 49.66 201 SER A O 1
ATOM 1548 N N . GLY A 1 202 ? -24.828 1.499 28.510 1.00 55.00 202 GLY A N 1
ATOM 1549 C CA . GLY A 1 202 ? -23.536 1.043 27.996 1.00 55.00 202 GLY A CA 1
ATOM 1550 C C . GLY A 1 202 ? -23.452 -0.478 28.163 1.00 55.00 202 GLY A C 1
ATOM 1551 O O . GLY A 1 202 ? -24.151 -1.053 29.000 1.00 55.00 202 GLY A O 1
ATOM 1552 N N . SER A 1 203 ? -22.642 -1.157 27.354 1.00 71.06 203 SER A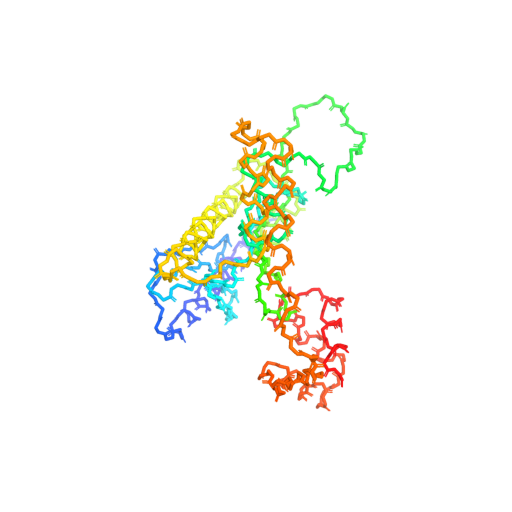 N 1
ATOM 1553 C CA . SER A 1 203 ? -22.357 -2.566 27.623 1.00 71.06 203 SER A CA 1
ATOM 1554 C C . SER A 1 203 ? -21.829 -2.687 29.056 1.00 71.06 203 SER A C 1
ATOM 1556 O O . SER A 1 203 ? -20.983 -1.889 29.462 1.00 71.06 203 SER A O 1
ATOM 1558 N N . ILE A 1 204 ? -22.289 -3.679 29.824 1.00 71.38 204 ILE A N 1
ATOM 1559 C CA . ILE A 1 204 ? -21.790 -3.958 31.185 1.00 71.38 204 ILE A CA 1
ATOM 1560 C C . ILE A 1 204 ? -20.254 -4.045 31.197 1.00 71.38 204 ILE A C 1
ATOM 1562 O O . ILE A 1 204 ? -19.602 -3.606 32.144 1.00 71.38 204 ILE A O 1
ATOM 1566 N N . ALA A 1 205 ? -19.661 -4.540 30.105 1.00 70.69 205 ALA A N 1
ATOM 1567 C CA . ALA A 1 205 ? -18.215 -4.578 29.921 1.00 70.69 205 ALA A CA 1
ATOM 1568 C C . ALA A 1 205 ? -17.577 -3.175 29.901 1.00 70.69 205 ALA A C 1
ATOM 1570 O O . ALA A 1 205 ? -16.544 -2.966 30.538 1.00 70.69 205 ALA A O 1
ATOM 1571 N N . ASP A 1 206 ? -18.207 -2.205 29.236 1.00 77.00 206 ASP A N 1
ATOM 1572 C CA . ASP A 1 206 ? -17.721 -0.823 29.155 1.00 77.00 206 ASP A CA 1
ATOM 1573 C C . ASP A 1 206 ? -17.843 -0.100 30.501 1.00 77.00 206 ASP A C 1
ATOM 1575 O O . ASP A 1 206 ? -17.009 0.740 30.847 1.00 77.00 206 ASP A O 1
ATOM 1579 N N . GLU A 1 207 ? -18.874 -0.418 31.284 1.00 79.19 207 GLU A N 1
ATOM 1580 C CA . GLU A 1 207 ? -19.051 0.137 32.628 1.00 79.19 207 GLU A CA 1
ATOM 1581 C C . GLU A 1 207 ? -18.020 -0.434 33.609 1.00 79.19 207 GLU A C 1
ATOM 1583 O O . GLU A 1 207 ? -17.397 0.324 34.355 1.00 79.19 207 GLU A O 1
ATOM 1588 N N . ILE A 1 208 ? -17.745 -1.741 33.545 1.00 79.88 208 ILE A N 1
ATOM 1589 C CA . ILE A 1 208 ? -16.682 -2.375 34.339 1.00 79.88 208 ILE A CA 1
ATOM 1590 C C . ILE A 1 208 ? -15.299 -1.829 33.945 1.00 79.88 208 ILE A C 1
ATOM 1592 O O . ILE A 1 208 ? -14.471 -1.593 34.828 1.00 79.88 208 ILE A O 1
ATOM 1596 N N . ALA A 1 209 ? -15.050 -1.572 32.656 1.00 81.56 209 ALA A N 1
ATOM 1597 C CA . ALA A 1 209 ? -13.798 -0.976 32.184 1.00 81.56 209 ALA A CA 1
ATOM 1598 C C . ALA A 1 209 ? -13.592 0.451 32.723 1.00 81.56 209 ALA A C 1
ATOM 1600 O O . ALA A 1 209 ? -12.507 0.778 33.202 1.00 81.56 209 ALA A O 1
ATOM 1601 N N . LYS A 1 210 ? -14.644 1.282 32.738 1.00 83.12 210 LYS A N 1
ATOM 1602 C CA . LYS A 1 210 ? -14.596 2.627 33.342 1.00 83.12 210 LYS A CA 1
ATOM 1603 C C . LYS A 1 210 ? -14.361 2.577 34.849 1.00 83.12 210 LYS A C 1
ATOM 1605 O O . LYS A 1 210 ? -13.598 3.383 35.374 1.00 83.12 210 LYS A O 1
ATOM 1610 N N . LEU A 1 211 ? -14.989 1.632 35.552 1.00 80.75 211 LEU A N 1
ATOM 1611 C CA . LEU A 1 211 ? -14.740 1.434 36.980 1.00 80.75 211 LEU A CA 1
ATOM 1612 C C . LEU A 1 211 ? -13.282 1.040 37.252 1.00 80.75 211 LEU A C 1
ATOM 1614 O O . LEU A 1 211 ? -12.696 1.526 38.218 1.00 80.75 211 LEU A O 1
ATOM 1618 N N . ALA A 1 212 ? -12.691 0.198 36.398 1.00 81.62 212 ALA A N 1
ATOM 1619 C CA . ALA A 1 212 ? -11.290 -0.198 36.522 1.00 81.62 212 ALA A CA 1
ATOM 1620 C C . ALA A 1 212 ? -10.360 1.003 36.299 1.00 81.62 212 ALA A C 1
ATOM 1622 O O . ALA A 1 212 ? -9.448 1.229 37.086 1.00 81.62 212 ALA A O 1
ATOM 1623 N N . GLU A 1 213 ? -10.666 1.849 35.314 1.00 81.62 213 GLU A N 1
ATOM 1624 C CA . GLU A 1 213 ? -9.906 3.072 35.048 1.00 81.62 213 GLU A CA 1
ATOM 1625 C C . GLU A 1 213 ? -9.964 4.076 36.218 1.00 81.62 213 GLU A C 1
ATOM 1627 O O . GLU A 1 213 ? -8.962 4.709 36.552 1.00 81.62 213 GLU A O 1
ATOM 1632 N N . LEU A 1 214 ? -11.120 4.221 36.876 1.00 80.56 214 LEU A N 1
ATOM 1633 C CA . LEU A 1 214 ? -11.267 5.082 38.058 1.00 80.56 214 LEU A CA 1
ATOM 1634 C C . LEU A 1 214 ? -10.498 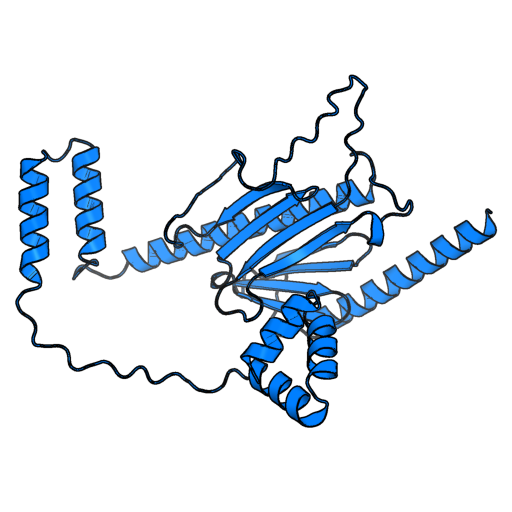4.544 39.273 1.00 80.56 214 LEU A C 1
ATOM 1636 O O . LEU A 1 214 ? -9.958 5.329 40.056 1.00 80.56 214 LEU A O 1
ATOM 1640 N N . LYS A 1 215 ? -10.415 3.219 39.413 1.00 79.19 215 LYS A N 1
ATOM 1641 C CA . LYS A 1 215 ? -9.596 2.560 40.433 1.00 79.19 215 LYS A CA 1
ATOM 1642 C C . LYS A 1 215 ? -8.106 2.777 40.183 1.00 79.19 215 LYS A C 1
ATOM 1644 O O . LYS A 1 215 ? -7.388 3.194 41.086 1.00 79.19 215 LYS A O 1
ATOM 1649 N N . ASP A 1 216 ? -7.655 2.564 38.950 1.00 82.00 216 ASP A N 1
ATOM 1650 C CA . ASP A 1 216 ? -6.245 2.709 38.569 1.00 82.00 216 ASP A CA 1
ATOM 1651 C C . ASP A 1 216 ? -5.764 4.163 38.699 1.00 82.00 216 ASP A C 1
ATOM 1653 O O . ASP A 1 216 ? -4.608 4.419 39.030 1.00 82.00 216 ASP A O 1
ATOM 1657 N N . LYS A 1 217 ? -6.671 5.133 38.521 1.00 85.00 217 LYS A N 1
ATOM 1658 C CA . LYS A 1 217 ? -6.419 6.560 38.789 1.00 85.00 217 LYS A CA 1
ATOM 1659 C C . LYS A 1 217 ? -6.457 6.933 40.277 1.00 85.00 217 LYS A C 1
ATOM 1661 O O . LYS A 1 217 ? -6.289 8.106 40.601 1.00 85.00 217 LYS A O 1
ATOM 1666 N N . GLY A 1 218 ? -6.702 5.978 41.175 1.00 76.88 218 GLY A N 1
ATOM 1667 C CA . GLY A 1 218 ? -6.794 6.203 42.621 1.00 76.88 218 GLY A CA 1
ATOM 1668 C C . GLY A 1 218 ? -8.017 7.015 43.055 1.00 76.88 218 GLY A C 1
ATOM 1669 O O . GLY A 1 218 ? -8.048 7.513 44.177 1.00 76.88 218 GLY A O 1
ATOM 1670 N N . ILE A 1 219 ? -9.013 7.173 42.175 1.00 84.69 219 ILE A N 1
ATOM 1671 C CA . ILE A 1 219 ? -10.270 7.879 42.466 1.00 84.69 219 ILE A CA 1
ATOM 1672 C C . ILE A 1 219 ? -11.218 6.963 43.250 1.00 84.69 219 ILE A C 1
ATOM 1674 O O . ILE A 1 219 ? -11.995 7.444 44.071 1.00 84.69 219 ILE A O 1
ATOM 1678 N N . LEU A 1 220 ? -11.142 5.650 43.007 1.00 76.94 220 LEU A N 1
ATOM 1679 C CA . LEU A 1 220 ? -11.852 4.619 43.763 1.00 76.94 220 LEU A CA 1
ATOM 1680 C C . LEU A 1 220 ? -10.866 3.739 44.527 1.00 76.94 220 LEU A C 1
ATOM 1682 O O . LEU A 1 220 ? -9.837 3.323 43.993 1.00 76.94 220 LEU A O 1
ATOM 1686 N N . THR A 1 221 ? -11.226 3.388 45.756 1.00 80.12 221 THR A N 1
ATOM 1687 C CA . THR A 1 221 ? -10.548 2.330 46.510 1.00 80.12 221 THR A CA 1
ATOM 1688 C C . THR A 1 221 ? -10.940 0.944 45.984 1.00 80.12 221 THR A C 1
ATOM 1690 O O . THR A 1 221 ? -11.992 0.766 45.367 1.00 80.12 221 THR A O 1
ATOM 1693 N N . GLU A 1 222 ? -10.123 -0.079 46.261 1.00 76.94 222 GLU A N 1
ATOM 1694 C CA . GLU A 1 222 ? -10.403 -1.466 45.838 1.00 76.94 222 GLU A CA 1
ATOM 1695 C C . GLU A 1 222 ? -11.774 -1.962 46.343 1.00 76.94 222 GLU A C 1
ATOM 1697 O O . GLU A 1 222 ? -12.503 -2.651 45.629 1.00 76.94 222 GLU A O 1
ATOM 1702 N N . ASN A 1 223 ? -12.166 -1.538 47.549 1.00 80.12 223 ASN A N 1
ATOM 1703 C CA . ASN A 1 223 ? -13.452 -1.887 48.152 1.00 80.12 223 ASN A CA 1
ATOM 1704 C C . ASN A 1 223 ? -14.635 -1.205 47.441 1.00 80.12 223 ASN A C 1
ATOM 1706 O O . ASN A 1 223 ? -15.666 -1.839 47.212 1.00 80.12 223 ASN A O 1
ATOM 1710 N N . GLU A 1 224 ? -14.495 0.068 47.059 1.00 78.81 224 GLU A N 1
ATOM 1711 C CA . GLU A 1 224 ? -15.532 0.806 46.321 1.00 78.81 224 GLU A CA 1
ATOM 1712 C C . GLU A 1 224 ? -15.693 0.276 44.894 1.00 78.81 224 GLU A C 1
ATOM 1714 O O . GLU A 1 224 ? -16.818 0.129 44.407 1.00 78.81 224 GLU A O 1
ATOM 1719 N N . PHE A 1 225 ? -14.582 -0.084 44.250 1.00 85.75 225 PHE A N 1
ATOM 1720 C CA . PHE A 1 225 ? -14.586 -0.748 42.951 1.00 85.75 225 PHE A CA 1
ATOM 1721 C C . PHE A 1 225 ? -15.329 -2.090 43.006 1.00 85.75 225 PHE A C 1
ATOM 1723 O O . PHE A 1 225 ? -16.224 -2.341 42.193 1.00 85.75 225 PHE A O 1
ATOM 1730 N N . ALA A 1 226 ? -15.013 -2.938 43.991 1.00 79.62 226 ALA A N 1
ATOM 1731 C CA . ALA A 1 226 ? -15.652 -4.242 44.154 1.00 79.62 226 ALA A CA 1
ATOM 1732 C C . ALA A 1 226 ? -17.170 -4.125 44.392 1.00 79.62 226 ALA A C 1
ATOM 1734 O O . ALA A 1 226 ? -17.950 -4.863 43.781 1.00 79.62 226 ALA A O 1
ATOM 1735 N N . ALA A 1 227 ? -17.599 -3.166 45.220 1.00 82.19 227 ALA A N 1
ATOM 1736 C CA . ALA A 1 227 ? -19.012 -2.928 45.508 1.00 82.19 227 ALA A CA 1
ATOM 1737 C C . ALA A 1 227 ? -19.800 -2.479 44.264 1.00 82.19 227 ALA A C 1
ATOM 1739 O O . ALA A 1 227 ? -20.904 -2.972 44.013 1.00 82.19 227 ALA A O 1
ATOM 1740 N N . GLN A 1 228 ? -19.235 -1.577 43.455 1.00 79.88 228 GLN A N 1
ATOM 1741 C CA . GLN A 1 228 ? -19.891 -1.101 42.232 1.00 79.88 228 GLN A CA 1
ATOM 1742 C C . GLN A 1 228 ? -19.907 -2.172 41.134 1.00 79.88 228 GLN A C 1
ATOM 1744 O O . GLN A 1 228 ? -20.941 -2.374 40.498 1.00 79.88 228 GLN A O 1
ATOM 1749 N N . LYS A 1 229 ? -18.820 -2.939 40.981 1.00 82.06 229 LYS A N 1
ATOM 1750 C CA . LYS A 1 229 ? -18.747 -4.075 40.049 1.00 82.06 229 LYS A CA 1
ATOM 1751 C C . LYS A 1 229 ? -19.815 -5.134 40.347 1.00 82.06 229 LYS A C 1
ATOM 1753 O O . LYS A 1 229 ? -20.487 -5.602 39.431 1.00 82.06 229 LYS A O 1
ATOM 1758 N N . ALA A 1 230 ? -20.011 -5.483 41.620 1.00 80.94 230 ALA A N 1
ATOM 1759 C CA . ALA A 1 230 ? -21.037 -6.443 42.033 1.00 80.94 230 ALA A CA 1
ATOM 1760 C C . ALA A 1 230 ? -22.465 -5.937 41.763 1.00 80.94 230 ALA A C 1
ATOM 1762 O O . ALA A 1 230 ? -23.346 -6.714 41.398 1.00 80.94 230 ALA A O 1
ATOM 1763 N N . LYS A 1 231 ? -22.697 -4.627 41.908 1.00 81.06 231 LYS A N 1
ATOM 1764 C CA . LYS A 1 231 ? -23.999 -4.004 41.640 1.00 81.06 231 LYS A CA 1
ATOM 1765 C C . LYS A 1 231 ? -24.373 -4.058 40.156 1.00 81.06 231 LYS A C 1
ATOM 1767 O O . LYS A 1 231 ? -25.525 -4.342 39.848 1.00 81.06 231 LYS A O 1
ATOM 1772 N N . ILE A 1 232 ? -23.399 -3.840 39.271 1.00 76.44 232 ILE A N 1
ATOM 1773 C CA . ILE A 1 232 ? -23.585 -3.895 37.812 1.00 76.44 232 ILE A CA 1
ATOM 1774 C C . ILE A 1 232 ? -23.825 -5.340 37.349 1.00 76.44 232 ILE A C 1
ATOM 1776 O O . ILE A 1 232 ? -24.743 -5.592 36.578 1.00 76.44 232 ILE A O 1
ATOM 1780 N N . LEU A 1 233 ? -23.075 -6.313 37.880 1.00 75.88 233 LEU A N 1
ATOM 1781 C CA . LEU A 1 233 ? -23.243 -7.735 37.537 1.00 75.88 233 LEU A CA 1
ATOM 1782 C C . LEU A 1 233 ? -24.603 -8.316 37.966 1.00 75.88 233 LEU A C 1
ATOM 1784 O O . LEU A 1 233 ? -25.128 -9.207 37.307 1.00 75.88 233 LEU A O 1
ATOM 1788 N N . ASN A 1 234 ? -25.191 -7.819 39.058 1.00 69.38 234 ASN A N 1
ATOM 1789 C CA . ASN A 1 234 ? -26.461 -8.338 39.580 1.00 69.38 234 ASN A CA 1
ATOM 1790 C C . ASN A 1 234 ? -27.712 -7.774 38.885 1.00 69.38 234 ASN A C 1
ATOM 1792 O O . ASN A 1 234 ? -28.786 -8.367 39.024 1.00 69.38 234 ASN A O 1
ATOM 1796 N N . GLN A 1 235 ? -27.602 -6.680 38.119 1.00 61.97 235 GLN A N 1
ATOM 1797 C CA . GLN A 1 235 ? -28.721 -6.147 37.326 1.00 61.97 235 GLN A CA 1
ATOM 1798 C C . GLN A 1 235 ? -29.151 -7.086 36.180 1.00 61.97 235 GLN A C 1
ATOM 1800 O O . GLN A 1 235 ? -30.278 -6.975 35.704 1.00 61.97 235 GLN A O 1
ATOM 1805 N N . ASP A 1 236 ? -28.316 -8.064 35.816 1.00 52.84 236 ASP A N 1
ATOM 1806 C CA . ASP A 1 236 ? -28.550 -9.005 34.710 1.00 52.84 236 ASP A CA 1
ATOM 1807 C C . ASP A 1 236 ? -29.358 -10.265 35.084 1.00 52.84 236 ASP A C 1
ATOM 1809 O O . ASP A 1 236 ? -29.770 -11.035 34.219 1.00 52.84 236 ASP A O 1
ATOM 1813 N N . SER A 1 237 ? -29.654 -10.498 36.367 1.00 41.72 237 SER A N 1
ATOM 1814 C CA . SER A 1 237 ? -30.288 -11.754 36.818 1.00 41.72 237 SER A CA 1
ATOM 1815 C C . SER A 1 237 ? -31.817 -11.847 36.612 1.00 41.72 237 SER A C 1
ATOM 1817 O O . SER A 1 237 ? -32.451 -12.757 37.144 1.00 41.72 237 SER A O 1
ATOM 1819 N N . SER A 1 238 ? -32.437 -10.948 35.830 1.00 39.47 238 SER A N 1
ATOM 1820 C CA . SER A 1 238 ? -33.907 -10.870 35.676 1.00 39.47 238 SER A CA 1
ATOM 1821 C C . SER A 1 238 ? -34.465 -10.929 34.243 1.00 39.47 238 SER A C 1
ATOM 1823 O O . SER A 1 238 ? -35.577 -10.458 33.998 1.00 39.47 238 SER A O 1
ATOM 1825 N N . THR A 1 239 ? -33.782 -11.572 33.288 1.00 32.31 239 THR A N 1
ATOM 1826 C CA . THR A 1 239 ? -34.380 -11.875 31.969 1.00 32.31 239 THR A CA 1
ATOM 1827 C C . THR A 1 239 ? -34.344 -13.372 31.622 1.00 32.31 239 THR A C 1
ATOM 1829 O O . THR A 1 239 ? -33.417 -14.102 31.951 1.00 32.31 239 THR A O 1
ATOM 1832 N N . LYS A 1 240 ? -35.467 -13.842 31.059 1.00 33.81 240 LYS A N 1
ATOM 1833 C CA . LYS A 1 240 ? -35.901 -15.238 30.833 1.00 33.81 240 LYS A CA 1
ATOM 1834 C C . LYS A 1 240 ? -34.944 -16.071 29.950 1.00 33.81 240 LYS A C 1
ATOM 1836 O O . LYS A 1 240 ? -34.186 -15.491 29.180 1.00 33.81 240 LYS A O 1
ATOM 1841 N N . PRO A 1 241 ? -35.014 -17.422 30.001 1.00 32.59 241 PRO A N 1
ATOM 1842 C CA . PRO A 1 241 ? -34.097 -18.312 29.282 1.00 32.59 241 PRO A CA 1
ATOM 1843 C C . PRO A 1 241 ? -34.108 -18.088 27.763 1.00 32.59 241 PRO A C 1
ATOM 1845 O O . PRO A 1 241 ? -35.156 -18.127 27.116 1.00 32.59 241 PRO A O 1
ATOM 1848 N N . ASN A 1 242 ? -32.909 -17.893 27.210 1.00 36.44 242 ASN A N 1
ATOM 1849 C CA . ASN A 1 242 ? -32.650 -17.741 25.783 1.00 36.44 242 ASN A CA 1
ATOM 1850 C C . ASN A 1 242 ? -33.098 -18.986 25.006 1.00 36.44 242 ASN A C 1
ATOM 1852 O O . ASN A 1 242 ? -32.604 -20.093 25.219 1.00 36.44 242 ASN A O 1
ATOM 1856 N N . THR A 1 243 ? -34.012 -18.776 24.062 1.00 32.59 243 THR A N 1
ATOM 1857 C CA . THR A 1 243 ? -34.243 -19.706 22.951 1.00 32.59 243 THR A CA 1
ATOM 1858 C C . THR A 1 243 ? -33.034 -19.615 22.009 1.00 32.59 243 THR A C 1
ATOM 1860 O O . THR A 1 243 ? -32.561 -18.499 21.782 1.00 32.59 243 THR A O 1
ATOM 1863 N N . PRO A 1 244 ? -32.493 -20.722 21.465 1.00 30.69 244 PRO A N 1
ATOM 1864 C CA . PRO A 1 244 ? -31.306 -20.658 20.619 1.00 30.69 244 PRO A CA 1
ATOM 1865 C C . PRO A 1 244 ? -31.567 -19.806 19.372 1.00 30.69 244 PRO A C 1
ATOM 1867 O O . PRO A 1 244 ? -32.467 -20.105 18.586 1.00 30.69 244 PRO A O 1
ATOM 1870 N N . LEU A 1 245 ? -30.765 -18.755 19.193 1.00 30.25 245 LEU A N 1
ATOM 1871 C CA . LEU A 1 245 ? -30.692 -17.973 17.963 1.00 30.25 245 LEU A CA 1
ATOM 1872 C C . LEU A 1 245 ? -30.277 -18.898 16.812 1.00 30.25 245 LEU A C 1
ATOM 1874 O O . LEU A 1 245 ? -29.142 -19.373 16.768 1.00 30.25 245 LEU A O 1
ATOM 1878 N N . LYS A 1 246 ? -31.193 -19.149 15.873 1.00 30.88 246 LYS A N 1
ATOM 1879 C CA . LYS A 1 246 ? -30.821 -19.613 14.535 1.00 30.88 246 LYS A CA 1
ATOM 1880 C C . LYS A 1 246 ? -30.234 -18.424 13.784 1.00 30.88 246 LYS A C 1
ATOM 1882 O O . LYS A 1 246 ? -30.904 -17.415 13.588 1.00 30.88 246 LYS A O 1
ATOM 1887 N N . LEU A 1 247 ? -28.965 -18.554 13.421 1.00 28.97 247 LEU A N 1
ATOM 1888 C CA . LEU A 1 247 ? -28.264 -17.631 12.546 1.00 28.97 247 LEU A CA 1
ATOM 1889 C C . LEU A 1 247 ? -28.600 -18.024 11.103 1.00 28.97 247 LEU A C 1
ATOM 1891 O O . LEU A 1 247 ? -28.001 -18.951 10.562 1.00 28.97 247 LEU A O 1
ATOM 1895 N N . ASP A 1 248 ? -29.579 -17.358 10.499 1.00 32.84 248 ASP A N 1
ATOM 1896 C CA . ASP A 1 248 ? -29.817 -17.490 9.064 1.00 32.84 248 ASP A CA 1
ATOM 1897 C C . ASP A 1 248 ? -28.743 -16.673 8.328 1.00 32.84 248 ASP A C 1
ATOM 1899 O O . ASP A 1 248 ? -28.772 -15.442 8.294 1.00 32.84 248 ASP A O 1
ATOM 1903 N N . LEU A 1 249 ? -27.735 -17.376 7.803 1.00 30.30 249 LEU A N 1
ATOM 1904 C CA . LEU A 1 249 ? -26.684 -16.808 6.960 1.00 30.30 249 LEU A CA 1
ATOM 1905 C C . LEU A 1 249 ? -27.280 -16.402 5.597 1.00 30.30 249 LEU A C 1
ATOM 1907 O O . LEU A 1 249 ? -27.880 -17.252 4.931 1.00 30.30 249 LEU A O 1
ATOM 1911 N N . PRO A 1 250 ? -27.092 -15.154 5.127 1.00 34.56 250 PRO A N 1
ATOM 1912 C CA . PRO A 1 250 ? -27.419 -14.794 3.755 1.00 34.56 250 PRO A CA 1
ATOM 1913 C C . PRO A 1 250 ? -26.497 -15.559 2.797 1.00 34.56 250 PRO A C 1
ATOM 1915 O O . PRO A 1 250 ? -25.275 -15.428 2.827 1.00 34.56 250 PRO A O 1
ATOM 1918 N N . THR A 1 251 ? -27.098 -16.399 1.961 1.00 43.12 251 THR A N 1
ATOM 1919 C CA . THR A 1 251 ? -26.427 -17.212 0.944 1.00 43.12 251 THR A CA 1
ATOM 1920 C C . THR A 1 251 ? -26.464 -16.474 -0.393 1.00 43.12 251 THR A C 1
ATOM 1922 O O . THR A 1 251 ? -27.449 -16.554 -1.118 1.00 43.12 251 THR A O 1
ATOM 1925 N N . SER A 1 252 ? -25.414 -15.701 -0.681 1.00 44.81 252 SER A N 1
ATOM 1926 C CA . SER A 1 252 ? -24.799 -15.488 -2.013 1.00 44.81 252 SER A CA 1
ATOM 1927 C C . SER A 1 252 ? -23.930 -14.225 -1.987 1.00 44.81 252 SER A C 1
ATOM 1929 O O . SER A 1 252 ? -24.427 -13.101 -1.971 1.00 44.81 252 SER A O 1
ATOM 1931 N N . ASN A 1 253 ? -22.610 -14.412 -1.964 1.00 54.56 253 ASN A N 1
ATOM 1932 C CA . ASN A 1 253 ? -21.662 -13.376 -2.362 1.00 54.56 253 ASN A CA 1
ATOM 1933 C C . ASN A 1 253 ? -21.490 -13.501 -3.877 1.00 54.56 253 ASN A C 1
ATOM 1935 O O . ASN A 1 253 ? -20.985 -14.519 -4.343 1.00 54.56 253 ASN A O 1
ATOM 1939 N N . SER A 1 254 ? -21.852 -12.463 -4.635 1.00 59.12 254 SER A N 1
ATOM 1940 C CA . SER A 1 254 ? -21.755 -12.448 -6.107 1.00 59.12 254 SER A CA 1
ATOM 1941 C C . SER A 1 254 ? -20.348 -12.740 -6.646 1.00 59.12 254 SER A C 1
ATOM 1943 O O . SER A 1 254 ? -20.193 -13.139 -7.794 1.00 59.12 254 SER A O 1
ATOM 1945 N N . PHE A 1 255 ? -19.325 -12.541 -5.814 1.00 62.72 255 PHE A N 1
ATOM 1946 C CA . PHE A 1 255 ? -17.928 -12.832 -6.117 1.00 62.72 255 PHE A CA 1
ATOM 1947 C C . PHE A 1 255 ? -17.606 -14.335 -6.080 1.00 62.72 255 PHE A C 1
ATOM 1949 O O . PHE A 1 255 ? -16.858 -14.825 -6.921 1.00 62.72 255 PHE A O 1
ATOM 1956 N N . ASP A 1 256 ? -18.194 -15.085 -5.145 1.00 79.00 256 ASP A N 1
ATOM 1957 C CA . ASP A 1 256 ? -17.962 -16.531 -5.041 1.00 79.00 256 ASP A CA 1
ATOM 1958 C C . ASP A 1 256 ? -18.678 -17.283 -6.174 1.00 79.00 256 ASP A C 1
ATOM 1960 O O . ASP A 1 256 ? -18.212 -18.332 -6.619 1.00 79.00 256 ASP A O 1
ATOM 1964 N N . ASP A 1 257 ? -19.787 -16.733 -6.679 1.00 80.75 257 ASP A N 1
ATOM 1965 C CA . ASP A 1 257 ? -20.546 -17.311 -7.790 1.00 80.75 257 ASP A CA 1
ATOM 1966 C C . ASP A 1 257 ? -19.739 -17.322 -9.102 1.00 80.75 257 ASP A C 1
ATOM 1968 O O . ASP A 1 257 ? -19.747 -18.331 -9.810 1.00 80.75 257 ASP A O 1
ATOM 1972 N N . GLU A 1 258 ? -18.970 -16.263 -9.384 1.00 82.31 258 GLU A N 1
ATOM 1973 C CA . GLU A 1 258 ? -18.094 -16.168 -10.566 1.00 82.31 258 GLU A CA 1
ATOM 1974 C C . GLU A 1 258 ? -17.025 -17.272 -10.564 1.00 82.31 258 GLU A C 1
ATOM 1976 O O . GLU A 1 258 ? -16.830 -17.996 -11.546 1.00 82.31 258 GLU A O 1
ATOM 1981 N N . TRP A 1 259 ? -16.358 -17.465 -9.425 1.00 85.06 259 TRP A N 1
ATOM 1982 C CA . TRP A 1 259 ? -15.309 -18.474 -9.303 1.00 85.06 259 TRP A CA 1
ATOM 1983 C C . TRP A 1 259 ? -15.862 -19.897 -9.225 1.00 85.06 259 TRP A C 1
ATOM 1985 O O . TRP A 1 259 ? -15.224 -20.821 -9.733 1.00 85.06 259 TRP A O 1
ATOM 1995 N N . ARG A 1 260 ? -17.069 -20.084 -8.677 1.00 86.94 260 ARG A N 1
ATOM 1996 C CA . ARG A 1 260 ? -17.795 -21.363 -8.729 1.00 86.94 260 ARG A CA 1
ATOM 1997 C C . ARG A 1 260 ? -18.190 -21.748 -10.147 1.00 86.94 260 ARG A C 1
ATOM 1999 O O . ARG A 1 260 ? -18.154 -22.934 -10.477 1.00 86.94 260 ARG A O 1
ATOM 2006 N N . GLU A 1 261 ? -18.551 -20.785 -10.988 1.00 87.44 261 GLU A N 1
ATOM 2007 C CA . GLU A 1 261 ? -18.866 -21.040 -12.393 1.00 87.44 261 GLU A CA 1
ATOM 2008 C C . GLU A 1 261 ? -17.617 -21.485 -13.167 1.00 87.44 261 GLU A C 1
ATOM 2010 O O . GLU A 1 261 ? -17.641 -22.524 -13.831 1.00 87.44 261 GLU A O 1
ATOM 2015 N N . ILE A 1 262 ? -16.491 -20.787 -12.988 1.00 82.62 262 ILE A N 1
ATOM 2016 C CA . ILE A 1 262 ? -15.201 -21.158 -13.596 1.00 82.62 262 ILE A CA 1
ATOM 2017 C C . ILE A 1 262 ? -14.725 -22.527 -13.085 1.00 82.62 262 ILE A C 1
ATOM 2019 O O . ILE A 1 262 ? -14.269 -23.358 -13.873 1.00 82.62 262 ILE A O 1
ATOM 2023 N N . LEU A 1 263 ? -14.875 -22.802 -11.785 1.00 87.94 263 LEU A N 1
ATOM 2024 C CA . LEU A 1 263 ? -14.515 -24.088 -11.187 1.00 87.94 263 LEU A CA 1
ATOM 2025 C C . LEU A 1 263 ? -15.321 -25.247 -11.792 1.00 87.94 263 LEU A C 1
ATOM 2027 O O . LEU A 1 263 ? -14.752 -26.304 -12.067 1.00 87.94 263 LEU A O 1
ATOM 2031 N N . ARG A 1 264 ? -16.621 -25.042 -12.047 1.00 86.19 264 ARG A N 1
ATOM 2032 C CA . ARG A 1 264 ? -17.490 -26.035 -12.703 1.00 86.19 264 ARG A CA 1
ATOM 2033 C C . ARG A 1 264 ? -17.190 -26.199 -14.192 1.00 86.19 264 ARG A C 1
ATOM 2035 O O . ARG A 1 264 ? -17.285 -27.316 -14.693 1.00 86.19 264 ARG A O 1
ATOM 2042 N N . ALA A 1 265 ? -16.872 -25.113 -14.892 1.00 86.44 265 ALA A N 1
ATOM 2043 C CA . ALA A 1 265 ? -16.708 -25.113 -16.345 1.00 86.44 265 ALA A CA 1
ATOM 2044 C C . ALA A 1 265 ? -15.317 -25.584 -16.799 1.00 86.44 265 ALA A C 1
ATOM 2046 O O . ALA A 1 265 ? -15.203 -26.348 -17.755 1.00 86.44 265 ALA A O 1
ATOM 2047 N N . GLU A 1 266 ? -14.262 -25.131 -16.123 1.00 87.25 266 GLU A N 1
ATOM 2048 C CA . GLU A 1 266 ? -12.871 -25.281 -16.578 1.00 87.25 266 GLU A CA 1
ATOM 2049 C C . GLU A 1 266 ? -12.005 -26.091 -15.599 1.00 87.25 266 GLU A C 1
ATOM 2051 O O . GLU A 1 266 ? -10.887 -26.500 -15.922 1.00 87.25 266 GLU A O 1
ATOM 2056 N N . GLY A 1 267 ? -12.536 -26.380 -14.410 1.00 87.44 267 GLY A N 1
ATOM 2057 C CA . GLY A 1 267 ? -11.874 -27.189 -13.402 1.00 87.44 267 GLY A CA 1
ATOM 2058 C C . GLY A 1 267 ? -10.868 -26.420 -12.544 1.00 87.44 267 GLY A C 1
ATOM 2059 O O . GLY A 1 267 ? -10.474 -25.280 -12.790 1.00 87.44 267 GLY A O 1
ATOM 2060 N N . LYS A 1 268 ? -10.432 -27.098 -11.483 1.00 90.00 268 LYS A N 1
ATOM 2061 C CA . LYS A 1 268 ? -9.693 -26.517 -10.356 1.00 90.00 268 LYS A CA 1
ATOM 2062 C C . LYS A 1 268 ? -8.364 -25.861 -10.723 1.00 90.00 268 LYS A C 1
ATOM 2064 O O . LYS A 1 268 ? -8.006 -24.833 -10.153 1.00 90.00 268 LYS A O 1
ATOM 2069 N N . LEU A 1 269 ? -7.631 -26.441 -11.674 1.00 89.50 269 LEU A N 1
ATOM 2070 C CA . LEU A 1 269 ? -6.331 -25.921 -12.102 1.00 89.50 269 LEU A CA 1
ATOM 2071 C C . LEU A 1 269 ? -6.473 -24.553 -12.783 1.00 89.50 269 LEU A C 1
ATOM 2073 O O . LEU A 1 269 ? -5.728 -23.627 -12.457 1.00 89.50 269 LEU A O 1
ATOM 2077 N N . GLU A 1 270 ? -7.442 -24.425 -13.690 1.00 88.56 270 GLU A N 1
ATOM 2078 C CA . GLU A 1 270 ? -7.656 -23.195 -14.453 1.00 88.56 270 GLU A CA 1
ATOM 2079 C C . GLU A 1 270 ? -8.310 -22.117 -13.582 1.00 88.56 270 GLU A C 1
ATOM 2081 O O . GLU A 1 270 ? -7.884 -20.964 -13.622 1.00 88.56 270 GLU A O 1
ATOM 2086 N N . ALA A 1 271 ? -9.220 -22.506 -12.681 1.00 88.62 271 ALA A N 1
ATOM 2087 C CA . ALA A 1 271 ? -9.761 -21.615 -11.655 1.00 88.62 271 ALA A CA 1
ATOM 2088 C C . ALA A 1 271 ? -8.652 -21.030 -10.760 1.00 88.62 271 ALA A C 1
ATOM 2090 O O . ALA A 1 271 ? -8.581 -19.816 -10.586 1.00 88.62 271 ALA A O 1
ATOM 2091 N N . CYS A 1 272 ? -7.714 -21.853 -10.270 1.00 86.44 272 CYS A N 1
ATOM 2092 C CA . CYS A 1 272 ? -6.575 -21.373 -9.475 1.00 86.44 272 CYS A CA 1
ATOM 2093 C C . CYS A 1 272 ? -5.667 -20.427 -10.269 1.00 86.44 272 CYS A C 1
ATOM 2095 O O . CYS A 1 272 ? -5.166 -19.444 -9.724 1.00 86.44 272 CYS A O 1
ATOM 2097 N N . LYS A 1 273 ? -5.421 -20.720 -11.550 1.00 87.44 273 LYS A N 1
ATOM 2098 C CA . LYS A 1 273 ? -4.560 -19.896 -12.403 1.00 87.44 273 LYS A CA 1
ATOM 2099 C C . LYS A 1 273 ? -5.199 -18.539 -12.693 1.00 87.44 273 LYS A C 1
ATOM 2101 O O . LYS A 1 273 ? -4.544 -17.519 -12.493 1.00 87.44 273 LYS A O 1
ATOM 2106 N N . ARG A 1 274 ? -6.476 -18.523 -13.080 1.00 81.75 274 ARG A N 1
ATOM 2107 C CA . ARG A 1 274 ? -7.227 -17.286 -13.313 1.00 81.75 274 ARG A CA 1
ATOM 2108 C C . ARG A 1 274 ? -7.409 -16.484 -12.035 1.00 81.75 274 ARG A C 1
ATOM 2110 O O . ARG A 1 274 ? -7.228 -15.277 -12.071 1.00 81.75 274 ARG A O 1
ATOM 2117 N N . TYR A 1 275 ? -7.657 -17.135 -10.899 1.00 78.94 275 TYR A N 1
ATOM 2118 C CA . TYR A 1 275 ? -7.733 -16.458 -9.604 1.00 78.94 275 TYR A CA 1
ATOM 2119 C C . TYR A 1 275 ? -6.394 -15.830 -9.213 1.00 78.94 275 TYR A C 1
ATOM 2121 O O . TYR A 1 275 ? -6.332 -14.677 -8.793 1.00 78.94 275 TYR A O 1
ATOM 2129 N N . LYS A 1 276 ? -5.291 -16.560 -9.412 1.00 84.62 276 LYS A N 1
ATOM 2130 C CA . LYS A 1 276 ? -3.933 -16.051 -9.198 1.00 84.62 276 LYS A CA 1
ATOM 2131 C C . LYS A 1 276 ? -3.645 -14.823 -10.069 1.00 84.62 276 LYS A C 1
ATOM 2133 O O . LYS A 1 276 ? -3.093 -13.846 -9.571 1.00 84.62 276 LYS A O 1
ATOM 2138 N N . GLU A 1 277 ? -3.994 -14.880 -11.352 1.00 71.56 277 GLU A N 1
ATOM 2139 C CA . GLU A 1 277 ? -3.796 -13.782 -12.305 1.00 71.56 277 GLU A CA 1
ATOM 2140 C C . GLU A 1 277 ? -4.710 -12.582 -12.000 1.00 71.56 277 GLU A C 1
ATOM 2142 O O . GLU A 1 277 ? -4.234 -11.450 -12.008 1.00 71.56 277 GLU A O 1
ATOM 2147 N N . ALA A 1 278 ? -5.978 -12.820 -11.650 1.00 71.25 278 ALA A N 1
ATOM 2148 C CA . ALA A 1 278 ? -6.966 -11.784 -11.350 1.00 71.25 278 ALA A CA 1
ATOM 2149 C C . ALA A 1 278 ? -6.710 -11.075 -10.011 1.00 71.25 278 ALA A C 1
ATOM 2151 O O . ALA A 1 278 ? -6.856 -9.857 -9.920 1.00 71.25 278 ALA A O 1
ATOM 2152 N N . MET A 1 279 ? -6.302 -11.824 -8.983 1.00 74.19 279 MET A N 1
ATOM 2153 C CA . MET A 1 279 ? -6.117 -11.310 -7.621 1.00 74.19 279 MET A CA 1
ATOM 2154 C C . MET A 1 279 ? -4.659 -10.963 -7.297 1.00 74.19 279 MET A C 1
ATOM 2156 O O . MET A 1 279 ? -4.375 -10.448 -6.218 1.00 74.19 279 MET A O 1
ATOM 2160 N N . GLY A 1 280 ? -3.717 -11.250 -8.203 1.00 68.31 280 GLY A N 1
ATOM 2161 C CA . GLY A 1 280 ? -2.288 -10.982 -8.005 1.00 68.31 280 GLY A CA 1
ATOM 2162 C C . GLY A 1 280 ? -1.663 -11.761 -6.840 1.00 68.31 280 GLY A C 1
ATOM 2163 O O . GLY A 1 280 ? -0.631 -11.354 -6.306 1.00 68.31 280 GLY A O 1
ATOM 2164 N N . VAL A 1 281 ? -2.288 -12.864 -6.422 1.00 71.81 281 VAL A N 1
ATOM 2165 C CA . VAL A 1 281 ? -1.878 -13.654 -5.252 1.00 71.81 281 VAL A CA 1
ATOM 2166 C C . VAL A 1 281 ? -0.870 -14.749 -5.614 1.00 71.81 281 VAL A C 1
ATOM 2168 O O . VAL A 1 281 ? -0.602 -15.045 -6.780 1.00 71.81 281 VAL A O 1
ATOM 2171 N N . SER A 1 282 ? -0.284 -15.389 -4.600 1.00 74.38 282 SER A N 1
ATOM 2172 C CA . SER A 1 282 ? 0.525 -16.593 -4.816 1.00 74.38 282 SER A CA 1
ATOM 2173 C C . SER A 1 282 ? -0.349 -17.780 -5.244 1.00 74.38 282 SER A C 1
ATOM 2175 O O . SER A 1 282 ? -1.538 -17.836 -4.936 1.00 74.38 282 SER A O 1
ATOM 2177 N N . LEU A 1 283 ? 0.244 -18.778 -5.911 1.00 77.69 283 LEU A N 1
ATOM 2178 C CA . LEU A 1 283 ? -0.484 -19.999 -6.290 1.00 77.69 283 LEU A CA 1
ATOM 2179 C C . LEU A 1 283 ? -1.044 -20.744 -5.064 1.00 77.69 283 LEU A C 1
ATOM 2181 O O . LEU A 1 283 ? -2.101 -21.356 -5.156 1.00 77.69 283 LEU A O 1
ATOM 2185 N N . ALA A 1 284 ? -0.351 -20.671 -3.923 1.00 74.75 284 ALA A N 1
ATOM 2186 C CA . ALA A 1 284 ? -0.804 -21.276 -2.675 1.00 74.75 284 ALA A CA 1
ATOM 2187 C C . ALA A 1 284 ? -2.089 -20.610 -2.161 1.00 74.75 284 ALA A C 1
ATOM 2189 O O . ALA A 1 284 ? -3.049 -21.310 -1.864 1.00 74.75 284 ALA A O 1
ATOM 2190 N N . MET A 1 285 ? -2.134 -19.274 -2.152 1.00 62.66 285 MET A N 1
ATOM 2191 C CA . MET A 1 285 ? -3.323 -18.520 -1.735 1.00 62.66 285 MET A CA 1
ATOM 2192 C C . MET A 1 285 ? -4.484 -18.674 -2.719 1.00 62.66 285 MET A C 1
ATOM 2194 O O . MET A 1 285 ? -5.634 -18.750 -2.306 1.00 62.66 285 MET A O 1
ATOM 2198 N N . ALA A 1 286 ? -4.191 -18.757 -4.021 1.00 80.75 286 ALA A N 1
ATOM 2199 C CA . ALA A 1 286 ? -5.218 -19.036 -5.019 1.00 80.75 286 ALA A CA 1
ATOM 2200 C C . ALA A 1 286 ? -5.856 -20.409 -4.804 1.00 80.75 286 ALA A C 1
ATOM 2202 O O . ALA A 1 286 ? -7.074 -20.535 -4.843 1.00 80.75 286 ALA A O 1
ATOM 2203 N N . LYS A 1 287 ? -5.037 -21.426 -4.523 1.00 85.62 287 LYS A N 1
ATOM 2204 C CA . LYS A 1 287 ? -5.528 -22.765 -4.211 1.00 85.62 287 LYS A CA 1
ATOM 2205 C C . LYS A 1 287 ? -6.358 -22.780 -2.929 1.00 85.62 287 LYS A C 1
ATOM 2207 O O . LYS A 1 287 ? -7.436 -23.348 -2.930 1.00 85.62 287 LYS A O 1
ATOM 2212 N N . GLU A 1 288 ? -5.877 -22.137 -1.869 1.00 84.62 288 GLU A N 1
ATOM 2213 C CA . GLU A 1 288 ? -6.581 -22.060 -0.584 1.00 84.62 288 GLU A CA 1
ATOM 2214 C C . GLU A 1 288 ? -7.967 -21.415 -0.721 1.00 84.62 288 GLU A C 1
ATOM 2216 O O . GLU A 1 288 ? -8.938 -21.921 -0.163 1.00 84.62 288 GLU A O 1
ATOM 2221 N N . TYR A 1 289 ? -8.083 -20.355 -1.527 1.00 81.38 289 TYR A N 1
ATOM 2222 C CA . TYR A 1 289 ? -9.376 -19.741 -1.812 1.00 81.38 289 TYR A CA 1
ATOM 2223 C C . TYR A 1 289 ? -10.281 -20.641 -2.664 1.00 81.38 289 TYR A C 1
ATOM 2225 O O . TYR A 1 289 ? -11.424 -20.870 -2.278 1.00 81.38 289 TYR A O 1
ATOM 2233 N N . ILE A 1 290 ? -9.787 -21.191 -3.782 1.00 87.69 290 ILE A N 1
ATOM 2234 C CA . ILE A 1 290 ? -10.590 -22.073 -4.648 1.00 87.69 290 ILE A CA 1
ATOM 2235 C C . ILE A 1 290 ? -11.066 -23.322 -3.883 1.00 87.69 290 ILE A C 1
ATOM 2237 O O . ILE A 1 290 ? -12.212 -23.726 -4.048 1.00 87.69 290 ILE A O 1
ATOM 2241 N N . ASP A 1 291 ? -10.239 -23.877 -2.991 1.00 86.50 291 ASP A N 1
ATOM 2242 C CA . ASP A 1 291 ? -10.601 -24.991 -2.099 1.00 86.50 291 ASP A CA 1
ATOM 2243 C C . ASP A 1 291 ? -11.717 -24.613 -1.106 1.00 86.50 291 ASP A C 1
ATOM 2245 O O . ASP A 1 291 ? -12.466 -25.480 -0.665 1.00 86.50 291 ASP A O 1
ATOM 2249 N N . SER A 1 292 ? -11.834 -23.333 -0.734 1.00 83.38 292 SER A N 1
ATOM 2250 C CA . SER A 1 292 ? -12.849 -22.854 0.216 1.00 83.38 292 SER A CA 1
ATOM 2251 C C . SER A 1 292 ? -14.237 -22.644 -0.401 1.00 83.38 292 SER A C 1
ATOM 2253 O O . SER A 1 292 ? -15.222 -22.564 0.335 1.00 83.38 292 SER A O 1
ATOM 2255 N N . ILE A 1 293 ? -14.315 -22.546 -1.735 1.00 82.00 293 ILE A N 1
ATOM 2256 C CA . ILE A 1 293 ? -15.556 -22.277 -2.480 1.00 82.00 293 ILE A CA 1
ATOM 2257 C C . ILE A 1 293 ? -16.033 -23.453 -3.349 1.00 82.00 293 ILE A C 1
ATOM 2259 O O . ILE A 1 293 ? -17.140 -23.357 -3.895 1.00 82.00 293 ILE A O 1
ATOM 2263 N N . GLU A 1 294 ? -15.213 -24.506 -3.477 1.00 71.88 294 GLU A N 1
ATOM 2264 C CA . GLU A 1 294 ? -15.548 -25.820 -4.063 1.00 71.88 294 GLU A CA 1
ATOM 2265 C C . GLU A 1 294 ? -16.735 -26.480 -3.346 1.00 71.88 294 GLU A C 1
ATOM 2267 O O . GLU A 1 294 ? -17.645 -26.953 -4.068 1.00 71.88 294 GLU A O 1
#

Secondary structure (DSSP, 8-state):
-HHHHHHHHHHHHHHHHHHHHHHHHHHHT-TT---SEEEE-GGG--EEEEETTTTEEEEEETTEEEEEEGGGEEEEEEEETTEEEEEEE-TTSTT-----S-----S-----S----S----EE-EEEEEEEESS-SS-EEEEEEEEHHHH-SSSS-EETT-HHHHHHHHHHHHHHHHHHHHHHHHHHHHHHHTTSS-SS---HHHHHHHHHHHHHTTSS-HHHHHHHHHHHHHTTTTSPPPPP---------HHHHHHHHHHHHH-HHHHHHHHHHHHT--HHHHHHHHHHH-

Radius of gyration: 25.19 Å; chains: 1; bounding box: 69×41×77 Å

pLDDT: mean 75.86, std 18.59, range [28.97, 97.75]

Sequence (294 aa):
MVIAIILTVISNDKKKKEREEAMSQAIETIPDFTPTMKITGVDNRFTFATDNEHQRIIYIVGLHKQIFNYEDIISVELIEDNNVMLKKSTGRTIGGAILGGAVAGSVGAVVGGLSGSSKQQNLHSSVKVKILLRNNPVPSLEIACYDYRTMGVETKPVSDDHPLYRQGKNDAIRITDTLSVIIDAVDRAHNTKNKKISPISGSIADEIAKLAELKDKGILTENEFAAQKAKILNQDSSTKPNTPLKLDLPTSNSFDDEWREILRAEGKLEACKRYKEAMGVSLAMAKEYIDSIE